Protein AF-A0AAV4PZ42-F1 (afdb_monomer_lite)

Structure (mmCIF, N/CA/C/O backbone):
data_AF-A0AAV4PZ42-F1
#
_entry.id   AF-A0AAV4PZ42-F1
#
loop_
_atom_site.group_PDB
_atom_site.id
_atom_site.type_symbol
_atom_site.label_atom_id
_atom_site.label_alt_id
_atom_site.label_comp_id
_atom_site.label_asym_id
_atom_site.label_entity_id
_atom_site.label_seq_id
_atom_site.pdbx_PDB_ins_code
_atom_site.Cartn_x
_atom_site.Cartn_y
_atom_site.Cartn_z
_atom_site.occupancy
_atom_site.B_iso_or_equiv
_atom_site.auth_seq_id
_atom_site.auth_comp_id
_atom_site.auth_asym_id
_atom_site.auth_atom_id
_atom_site.pdbx_PDB_model_num
ATOM 1 N N . MET A 1 1 ? 11.401 66.489 -0.954 1.00 40.94 1 MET A N 1
ATOM 2 C CA . MET A 1 1 ? 10.781 65.577 -1.939 1.00 40.94 1 MET A CA 1
ATOM 3 C C . MET A 1 1 ? 11.429 64.199 -1.803 1.00 40.94 1 MET A C 1
ATOM 5 O O . MET A 1 1 ? 12.297 63.867 -2.586 1.00 40.94 1 MET A O 1
ATOM 9 N N . PHE A 1 2 ? 11.090 63.455 -0.745 1.00 41.06 2 PHE A N 1
ATOM 10 C CA . PHE A 1 2 ? 11.597 62.102 -0.452 1.00 41.06 2 PHE A CA 1
ATOM 11 C C . PHE A 1 2 ? 10.696 61.501 0.638 1.00 41.06 2 PHE A C 1
ATOM 13 O O . PHE A 1 2 ? 11.038 61.597 1.802 1.00 41.06 2 PHE A O 1
ATOM 20 N N . PHE A 1 3 ? 9.494 61.021 0.294 1.00 43.22 3 PHE A N 1
ATOM 21 C CA . PHE A 1 3 ? 8.597 60.307 1.229 1.00 43.22 3 PHE A CA 1
ATOM 22 C C . PHE A 1 3 ? 7.416 59.647 0.485 1.00 43.22 3 PHE A C 1
ATOM 24 O O . PHE A 1 3 ? 6.267 59.936 0.777 1.00 43.22 3 PHE A O 1
ATOM 31 N N . ILE A 1 4 ? 7.663 58.791 -0.518 1.00 47.28 4 ILE A N 1
ATOM 32 C CA . ILE A 1 4 ? 6.616 57.925 -1.114 1.00 47.28 4 ILE A CA 1
ATOM 33 C C . ILE A 1 4 ? 7.261 56.619 -1.614 1.00 47.28 4 ILE A C 1
ATOM 35 O O . ILE A 1 4 ? 7.420 56.428 -2.808 1.00 47.28 4 ILE A O 1
ATOM 39 N N . PHE A 1 5 ? 7.706 55.742 -0.711 1.00 41.84 5 PHE A N 1
ATOM 40 C CA . PHE A 1 5 ? 8.040 54.335 -1.026 1.00 41.84 5 PHE A CA 1
ATOM 41 C C . PHE A 1 5 ? 7.819 53.429 0.205 1.00 41.84 5 PHE A C 1
ATOM 43 O O . PHE A 1 5 ? 8.539 52.466 0.447 1.00 41.84 5 PHE A O 1
ATOM 50 N N . LEU A 1 6 ? 6.794 53.750 1.000 1.00 48.66 6 LEU A N 1
ATOM 51 C CA . LEU A 1 6 ? 6.198 52.853 1.990 1.00 48.66 6 LEU A CA 1
ATOM 52 C C . LEU A 1 6 ? 4.821 52.416 1.459 1.00 48.66 6 LEU A C 1
ATOM 54 O O . LEU A 1 6 ? 4.077 53.265 0.976 1.00 48.66 6 LEU A O 1
ATOM 58 N N . CYS A 1 7 ? 4.511 51.120 1.598 1.00 39.59 7 CYS A N 1
ATOM 59 C CA . CYS A 1 7 ? 3.168 50.496 1.664 1.00 39.59 7 CYS A CA 1
ATOM 60 C C . CYS A 1 7 ? 2.740 49.458 0.606 1.00 39.59 7 CYS A C 1
ATOM 62 O O . CYS A 1 7 ? 1.668 48.893 0.790 1.00 39.59 7 CYS A O 1
ATOM 64 N N . ILE A 1 8 ? 3.523 49.093 -0.421 1.00 45.84 8 ILE A N 1
ATOM 65 C CA . ILE A 1 8 ? 3.044 48.082 -1.407 1.00 45.84 8 ILE A CA 1
ATOM 66 C C . ILE A 1 8 ? 3.542 46.641 -1.139 1.00 45.84 8 ILE A C 1
ATOM 68 O O . ILE A 1 8 ? 2.977 45.693 -1.668 1.00 45.84 8 ILE A O 1
ATOM 72 N N . PHE A 1 9 ? 4.516 46.418 -0.249 1.00 43.72 9 PHE A N 1
ATOM 73 C CA . PHE A 1 9 ? 5.123 45.081 -0.065 1.00 43.72 9 PHE A CA 1
ATOM 74 C C . PHE A 1 9 ? 4.715 44.291 1.193 1.00 43.72 9 PHE A C 1
ATOM 76 O O . PHE A 1 9 ? 5.288 43.236 1.445 1.00 43.72 9 PHE A O 1
ATOM 83 N N . VAL A 1 10 ? 3.723 44.733 1.976 1.00 47.56 10 VAL A N 1
ATOM 84 C CA . VAL A 1 10 ? 3.346 44.051 3.238 1.00 47.56 10 VAL A CA 1
ATOM 85 C C . VAL A 1 10 ? 1.879 43.625 3.248 1.00 47.56 10 VAL A C 1
ATOM 87 O O . VAL A 1 10 ? 1.142 43.941 4.168 1.00 47.56 10 VAL A O 1
ATOM 90 N N . LEU A 1 11 ? 1.432 42.910 2.218 1.00 45.94 11 LEU A N 1
ATOM 91 C CA . LEU A 1 11 ? 0.193 42.122 2.260 1.00 45.94 11 LEU A CA 1
ATOM 92 C C . LEU A 1 11 ? 0.372 40.859 1.403 1.00 45.94 11 LEU A C 1
ATOM 94 O O . LEU A 1 11 ? -0.381 40.605 0.470 1.00 45.94 11 LEU A O 1
ATOM 98 N N . ALA A 1 12 ? 1.401 40.062 1.702 1.00 48.47 12 ALA A N 1
ATOM 99 C CA . ALA A 1 12 ? 1.373 38.656 1.315 1.00 48.47 12 ALA A CA 1
ATOM 100 C C . ALA A 1 12 ? 0.408 37.948 2.287 1.00 48.47 12 ALA A C 1
ATOM 102 O O . ALA A 1 12 ? 0.641 37.996 3.499 1.00 48.47 12 ALA A O 1
ATOM 103 N N . PRO A 1 13 ? -0.703 37.360 1.814 1.00 47.25 13 PRO A N 1
ATOM 104 C CA . PRO A 1 13 ? -1.678 36.735 2.692 1.00 47.25 13 PRO A CA 1
ATOM 105 C C . PRO A 1 13 ? -1.043 35.532 3.395 1.00 47.25 13 PRO A C 1
ATOM 107 O O . PRO A 1 13 ? -0.652 34.556 2.758 1.00 47.25 13 PRO A O 1
ATOM 110 N N . ALA A 1 14 ? -0.987 35.586 4.726 1.00 47.84 14 ALA A N 1
ATOM 111 C CA . ALA A 1 14 ? -0.682 34.463 5.610 1.00 47.84 14 ALA A CA 1
ATOM 112 C C . ALA A 1 14 ? -1.843 33.441 5.636 1.00 47.84 14 ALA A C 1
ATOM 114 O O . ALA A 1 14 ? -2.346 33.073 6.692 1.00 47.84 14 ALA A O 1
ATOM 115 N N . VAL A 1 15 ? -2.304 33.007 4.459 1.00 47.94 15 VAL A N 1
ATOM 116 C CA . VAL A 1 15 ? -3.424 32.070 4.262 1.00 47.94 15 VAL A CA 1
ATOM 117 C C . VAL A 1 15 ? -2.881 30.793 3.620 1.00 47.94 15 VAL A C 1
ATOM 119 O O . VAL A 1 15 ? -3.244 30.430 2.508 1.00 47.94 15 VAL A O 1
ATOM 122 N N . LEU A 1 16 ? -1.925 30.141 4.289 1.00 49.94 16 LEU A N 1
ATOM 123 C CA . LEU A 1 16 ? -1.304 28.910 3.779 1.00 49.94 16 LEU A CA 1
ATOM 124 C C . LEU A 1 16 ? -0.888 27.900 4.863 1.00 49.94 16 LEU A C 1
ATOM 126 O O . LEU A 1 16 ? -0.237 26.915 4.531 1.00 49.94 16 LEU A O 1
ATOM 130 N N . SER A 1 17 ? -1.248 28.081 6.142 1.00 48.62 17 SER A N 1
ATOM 131 C CA . SER A 1 17 ? -0.705 27.209 7.201 1.00 48.62 17 SER A CA 1
ATOM 132 C C . SER A 1 17 ? -1.523 25.954 7.524 1.00 48.62 17 SER A C 1
ATOM 134 O O . SER A 1 17 ? -0.961 25.028 8.094 1.00 48.62 17 SER A O 1
ATOM 136 N N . GLU A 1 18 ? -2.803 25.848 7.148 1.00 51.44 18 GLU A N 1
ATOM 137 C CA . GLU A 1 18 ? -3.607 24.653 7.491 1.00 51.44 18 GLU A CA 1
ATOM 138 C C . GLU A 1 18 ? -3.518 23.514 6.458 1.00 51.44 18 GLU A C 1
ATOM 140 O O . GLU A 1 18 ? -3.824 22.362 6.770 1.00 51.44 18 GLU A O 1
ATOM 145 N N . GLY A 1 19 ? -3.072 23.802 5.230 1.00 52.22 19 GLY A N 1
ATOM 146 C CA . GLY A 1 19 ? -2.931 22.790 4.175 1.00 52.22 19 GLY A CA 1
ATOM 147 C C . GLY A 1 19 ? -1.658 21.944 4.288 1.00 52.22 19 GLY A C 1
ATOM 148 O O . GLY A 1 19 ? -1.656 20.781 3.896 1.00 52.22 19 GLY A O 1
ATOM 149 N N . ILE A 1 20 ? -0.583 22.503 4.852 1.00 56.25 20 ILE A N 1
ATOM 150 C CA . ILE A 1 20 ? 0.762 21.902 4.800 1.00 56.25 20 ILE A CA 1
ATOM 151 C C . ILE A 1 20 ? 0.897 20.709 5.760 1.00 56.25 20 ILE A C 1
ATOM 153 O O . ILE A 1 20 ? 1.582 19.740 5.443 1.00 56.25 20 ILE A O 1
ATOM 157 N N . GLN A 1 21 ? 0.200 20.726 6.899 1.00 61.62 21 GLN A N 1
ATOM 158 C CA . GLN A 1 21 ? 0.356 19.692 7.929 1.00 61.62 21 GLN A CA 1
ATOM 159 C C . GLN A 1 21 ? -0.253 18.333 7.530 1.00 61.62 21 GLN A C 1
ATOM 161 O O . GLN A 1 21 ? 0.175 17.291 8.014 1.00 61.62 21 GLN A O 1
ATOM 166 N N . LYS A 1 22 ? -1.224 18.305 6.606 1.00 64.12 22 LYS A N 1
ATOM 167 C CA . LYS A 1 22 ? -1.960 17.074 6.253 1.00 64.12 22 LYS A CA 1
ATOM 168 C C . LYS A 1 22 ? -1.179 16.103 5.364 1.00 64.12 22 LYS A C 1
ATOM 170 O O . LYS A 1 22 ? -1.494 14.920 5.343 1.00 64.12 22 LYS A O 1
ATOM 175 N N . CYS A 1 23 ? -0.167 16.578 4.645 1.00 84.31 23 CYS A N 1
ATOM 176 C CA . CYS A 1 23 ? 0.637 15.738 3.754 1.00 84.31 23 CYS A CA 1
ATOM 177 C C . CYS A 1 23 ? 1.882 15.147 4.445 1.00 84.31 23 CYS A C 1
ATOM 179 O O . CYS A 1 23 ? 2.622 14.390 3.820 1.00 84.31 23 CYS A O 1
ATOM 181 N N . GLU A 1 24 ? 2.123 15.461 5.724 1.00 87.00 24 GLU A N 1
ATOM 182 C CA . GLU A 1 24 ? 3.327 15.031 6.446 1.00 87.00 24 GLU A CA 1
ATOM 183 C C . GLU A 1 24 ? 3.445 13.502 6.538 1.00 87.00 24 GLU A C 1
ATOM 185 O O . GLU A 1 24 ? 4.537 12.956 6.402 1.00 87.00 24 GLU A O 1
ATOM 190 N N . THR A 1 25 ? 2.330 12.777 6.655 1.00 84.44 25 THR A N 1
ATOM 191 C CA . THR A 1 25 ? 2.377 11.309 6.689 1.00 84.44 25 THR A CA 1
ATOM 192 C C . THR A 1 25 ? 2.841 10.698 5.365 1.00 84.44 25 THR A C 1
ATOM 194 O O . THR A 1 25 ? 3.609 9.738 5.373 1.00 84.44 25 THR A O 1
ATOM 197 N N . TRP A 1 26 ? 2.441 11.262 4.220 1.00 90.50 26 TRP A N 1
ATOM 198 C CA . TRP A 1 26 ? 2.908 10.786 2.913 1.00 90.50 26 TRP A CA 1
ATOM 199 C C . TRP A 1 26 ? 4.406 11.013 2.723 1.00 90.50 26 TRP A C 1
ATOM 201 O O . TRP A 1 26 ? 5.090 10.158 2.161 1.00 90.50 26 TRP A O 1
ATOM 211 N N . LYS A 1 27 ? 4.935 12.094 3.304 1.00 90.75 27 LYS A N 1
ATOM 212 C CA . LYS A 1 27 ? 6.375 12.355 3.340 1.00 90.75 27 LYS A CA 1
ATOM 213 C C . LYS A 1 27 ? 7.149 11.234 4.045 1.00 90.75 27 LYS A C 1
ATOM 215 O O . LYS A 1 27 ? 8.235 10.889 3.601 1.00 90.75 27 LYS A O 1
ATOM 220 N N . ASN A 1 28 ? 6.589 10.606 5.082 1.00 88.75 28 ASN A N 1
ATOM 221 C CA . ASN A 1 28 ? 7.237 9.460 5.736 1.00 88.75 28 ASN A CA 1
ATOM 222 C C . ASN A 1 28 ? 7.350 8.242 4.804 1.00 88.75 28 ASN A C 1
ATOM 224 O O . ASN A 1 28 ? 8.359 7.539 4.847 1.00 88.75 28 ASN A O 1
ATOM 228 N N . ILE A 1 29 ? 6.345 7.999 3.951 1.00 89.31 29 ILE A N 1
ATOM 229 C CA . ILE A 1 29 ? 6.435 6.962 2.909 1.00 89.31 29 ILE A CA 1
ATOM 230 C C . ILE A 1 29 ? 7.500 7.339 1.882 1.00 89.31 29 ILE A C 1
ATOM 232 O O . ILE A 1 29 ? 8.331 6.502 1.544 1.00 89.31 29 ILE A O 1
ATOM 236 N N . GLU A 1 30 ? 7.504 8.585 1.410 1.00 93.50 30 GLU A N 1
ATOM 237 C CA . GLU A 1 30 ? 8.501 9.073 0.453 1.00 93.50 30 GLU A CA 1
ATOM 238 C C . GLU A 1 30 ? 9.936 8.880 0.974 1.00 93.50 30 GLU A C 1
ATOM 240 O O . GLU A 1 30 ? 10.774 8.320 0.267 1.00 93.50 30 GLU A O 1
ATOM 245 N N . GLU A 1 31 ? 10.219 9.281 2.216 1.00 92.31 31 GLU A N 1
ATOM 246 C CA . GLU A 1 31 ? 11.543 9.109 2.828 1.00 92.31 31 GLU A CA 1
ATOM 247 C C . GLU A 1 31 ? 11.923 7.627 2.967 1.00 92.31 31 GLU A C 1
ATOM 249 O O . GLU A 1 31 ? 13.051 7.247 2.656 1.00 92.31 31 GLU A O 1
ATOM 254 N N . LYS A 1 32 ? 10.973 6.754 3.329 1.00 88.50 32 LYS A N 1
ATOM 255 C CA . LYS A 1 32 ? 11.212 5.302 3.372 1.00 88.50 32 LYS A CA 1
ATOM 256 C C . LYS A 1 32 ? 11.504 4.712 1.995 1.00 88.50 32 LYS A C 1
ATOM 258 O O . LYS A 1 32 ? 12.387 3.869 1.865 1.00 88.50 32 LYS A O 1
ATOM 263 N N . LEU A 1 33 ? 10.825 5.181 0.951 1.00 89.12 33 LEU A N 1
ATOM 264 C CA . LEU A 1 33 ? 11.112 4.759 -0.419 1.00 89.12 33 LEU A CA 1
ATOM 265 C C . LEU A 1 33 ? 12.507 5.218 -0.867 1.00 89.12 33 LEU A C 1
ATOM 267 O O . LEU A 1 33 ? 13.219 4.432 -1.496 1.00 89.12 33 LEU A O 1
ATOM 271 N N . LYS A 1 34 ? 12.940 6.431 -0.497 1.00 92.38 34 LYS A N 1
ATOM 272 C CA . LYS A 1 34 ? 14.294 6.944 -0.793 1.00 92.38 34 LYS A CA 1
ATOM 273 C C . LYS A 1 34 ? 15.411 6.110 -0.162 1.00 92.38 34 LYS A C 1
ATOM 275 O O . LYS A 1 34 ? 16.478 6.004 -0.753 1.00 92.38 34 LYS A O 1
ATOM 280 N N . GLU A 1 35 ? 15.174 5.469 0.985 1.00 89.56 35 GLU A N 1
ATOM 281 C CA . GLU A 1 35 ? 16.139 4.524 1.579 1.00 89.56 35 GLU A CA 1
ATOM 282 C C . GLU A 1 35 ? 16.353 3.280 0.693 1.00 89.56 35 GLU A C 1
ATOM 284 O O . GLU A 1 35 ? 17.384 2.613 0.784 1.00 89.56 35 GLU A O 1
ATOM 289 N N . THR A 1 36 ? 15.386 2.955 -0.170 1.00 79.31 36 THR A N 1
ATOM 290 C CA . THR A 1 36 ? 15.372 1.703 -0.935 1.00 79.31 36 THR A CA 1
ATOM 291 C C . THR A 1 36 ? 15.730 1.844 -2.410 1.00 79.31 36 THR A C 1
ATOM 293 O O . THR A 1 36 ? 16.121 0.842 -3.012 1.00 79.31 36 THR A O 1
ATOM 296 N N . ALA A 1 37 ? 15.599 3.024 -3.014 1.00 85.62 37 ALA A N 1
ATOM 297 C CA . ALA A 1 37 ? 15.758 3.226 -4.454 1.00 85.62 37 ALA A CA 1
ATOM 298 C C . ALA A 1 37 ? 16.687 4.405 -4.774 1.00 85.62 37 ALA A C 1
ATOM 300 O O . ALA A 1 37 ? 16.811 5.347 -3.999 1.00 85.62 37 ALA A O 1
ATOM 301 N N . LEU A 1 38 ? 17.346 4.339 -5.936 1.00 82.44 38 LEU A N 1
ATOM 302 C CA . LEU A 1 38 ? 18.341 5.334 -6.359 1.00 82.44 38 LEU A CA 1
ATOM 303 C C . LEU A 1 38 ? 17.699 6.676 -6.715 1.00 82.44 38 LEU A C 1
ATOM 305 O O . LEU A 1 38 ? 18.264 7.729 -6.433 1.00 82.44 38 LEU A O 1
ATOM 309 N N . GLN A 1 39 ? 16.531 6.629 -7.352 1.00 91.19 39 GLN A N 1
ATOM 310 C CA . GLN A 1 39 ? 15.768 7.804 -7.753 1.00 91.19 39 GLN A CA 1
ATOM 311 C C . GLN A 1 39 ? 14.319 7.595 -7.341 1.00 91.19 39 GLN A C 1
ATOM 313 O O . GLN A 1 39 ? 13.702 6.612 -7.748 1.00 91.19 39 GLN A O 1
ATOM 318 N N . VAL A 1 40 ? 13.794 8.509 -6.525 1.00 94.06 40 VAL A N 1
ATOM 319 C CA . VAL A 1 40 ? 12.404 8.502 -6.061 1.00 94.06 40 VAL A CA 1
ATOM 320 C C . VAL A 1 40 ? 11.847 9.905 -6.225 1.00 94.06 40 VAL A C 1
ATOM 322 O O . VAL A 1 40 ? 12.312 10.839 -5.575 1.00 94.06 40 VAL A O 1
ATOM 325 N N . ASN A 1 41 ? 10.838 10.035 -7.080 1.00 96.50 41 ASN A N 1
ATOM 326 C CA . ASN A 1 41 ? 10.104 11.274 -7.300 1.00 96.50 41 ASN A CA 1
ATOM 327 C C . ASN A 1 41 ? 8.644 11.039 -6.936 1.00 96.50 41 ASN A C 1
ATOM 329 O O . ASN A 1 41 ? 7.931 10.351 -7.666 1.00 96.50 41 ASN A O 1
ATOM 333 N N . CYS A 1 42 ? 8.203 11.605 -5.817 1.00 96.44 42 CYS A N 1
ATOM 334 C CA . CYS A 1 42 ? 6.825 11.486 -5.362 1.00 96.44 42 CYS A CA 1
ATOM 335 C C . CYS A 1 42 ? 6.068 12.805 -5.524 1.00 96.44 42 CYS A C 1
ATOM 337 O O . CYS A 1 42 ? 6.608 13.900 -5.374 1.00 96.44 42 CYS A O 1
ATOM 339 N N . THR A 1 43 ? 4.785 12.684 -5.837 1.00 96.00 43 THR A N 1
ATOM 340 C CA . THR A 1 43 ? 3.822 13.779 -5.908 1.00 96.00 43 THR A CA 1
ATOM 341 C C . THR A 1 43 ? 2.634 13.434 -5.027 1.00 96.00 43 THR A C 1
ATOM 343 O O . THR A 1 43 ? 2.229 12.276 -4.933 1.00 96.00 43 THR A O 1
ATOM 346 N N . HIS A 1 44 ? 2.074 14.439 -4.363 1.00 94.19 44 HIS A N 1
ATOM 347 C CA . HIS A 1 44 ? 0.914 14.273 -3.496 1.00 94.19 44 HIS A CA 1
ATOM 348 C C . HIS A 1 44 ? -0.323 14.855 -4.168 1.00 94.19 44 HIS A C 1
ATOM 350 O O . HIS A 1 44 ? -0.258 15.880 -4.849 1.00 94.19 44 HIS A O 1
ATOM 356 N N . THR A 1 45 ? -1.472 14.227 -3.935 1.00 90.62 45 THR A N 1
ATOM 357 C CA . THR A 1 45 ? -2.767 14.846 -4.254 1.00 90.62 45 THR A CA 1
ATOM 358 C C . THR A 1 45 ? -2.932 16.161 -3.487 1.00 90.62 45 THR A C 1
ATOM 360 O O . THR A 1 45 ? -2.475 16.287 -2.350 1.00 90.62 45 THR A O 1
ATOM 363 N N . THR A 1 46 ? -3.643 17.130 -4.064 1.00 86.19 46 THR A N 1
ATOM 364 C CA . THR A 1 46 ? -3.922 18.424 -3.411 1.00 86.19 46 THR A CA 1
ATOM 365 C C . THR A 1 46 ? -4.734 18.284 -2.119 1.00 86.19 46 THR A C 1
ATOM 367 O O . THR A 1 46 ? -4.677 19.153 -1.254 1.00 86.19 46 THR A O 1
ATOM 370 N N . THR A 1 47 ? -5.466 17.178 -1.968 1.00 86.38 47 THR A N 1
ATOM 371 C CA . THR A 1 47 ? -6.243 16.815 -0.776 1.00 86.38 47 THR A CA 1
ATOM 372 C C . THR A 1 47 ? -5.448 16.016 0.258 1.00 86.38 47 THR A C 1
ATOM 374 O O . THR A 1 47 ? -6.008 15.668 1.295 1.00 86.38 47 THR A O 1
ATOM 377 N N . CYS A 1 48 ? -4.172 15.702 -0.001 1.00 89.56 48 CYS A N 1
ATOM 378 C CA . CYS A 1 48 ? -3.347 14.814 0.827 1.00 89.56 48 CYS A CA 1
ATOM 379 C C . CYS A 1 48 ? -3.998 13.438 1.084 1.00 89.56 48 CYS A C 1
ATOM 381 O O . CYS A 1 48 ? -3.752 12.815 2.114 1.00 89.56 48 CYS A O 1
ATOM 383 N N . THR A 1 49 ? -4.832 12.945 0.166 1.00 91.88 49 THR A N 1
ATOM 384 C CA . THR A 1 49 ? -5.465 11.618 0.270 1.00 91.88 49 THR A CA 1
ATOM 385 C C . THR A 1 49 ? -4.711 10.544 -0.502 1.00 91.88 49 THR A C 1
ATOM 387 O O . THR A 1 49 ? -5.010 9.369 -0.344 1.00 91.88 49 THR A O 1
ATOM 390 N N . GLY A 1 50 ? -3.711 10.912 -1.297 1.00 94.25 50 GLY A N 1
ATOM 391 C CA . GLY A 1 50 ? -2.853 9.959 -1.981 1.00 94.25 50 GLY A CA 1
ATOM 392 C C . GLY A 1 50 ? -1.484 10.508 -2.357 1.00 94.25 50 GLY A C 1
ATOM 393 O O . GLY A 1 50 ? -1.260 11.727 -2.365 1.00 94.25 50 GLY A O 1
ATOM 394 N N . ILE A 1 51 ? -0.605 9.574 -2.701 1.00 96.06 51 ILE A N 1
ATOM 395 C CA . ILE A 1 51 ? 0.760 9.769 -3.186 1.00 96.06 51 ILE A CA 1
ATOM 396 C C . ILE A 1 51 ? 0.937 8.986 -4.489 1.00 96.06 51 ILE A C 1
ATOM 398 O O . ILE A 1 51 ? 0.445 7.867 -4.611 1.00 96.06 51 ILE A O 1
ATOM 402 N N . SER A 1 52 ? 1.647 9.562 -5.451 1.00 97.00 52 SER A N 1
ATOM 403 C CA . SER A 1 52 ? 2.092 8.894 -6.673 1.00 97.00 52 SER A CA 1
ATOM 404 C C . SER A 1 52 ? 3.596 9.063 -6.790 1.00 97.00 52 SER A C 1
ATOM 406 O O . SER A 1 52 ? 4.092 10.190 -6.823 1.00 97.00 52 SER A O 1
ATOM 408 N N . CYS A 1 53 ? 4.314 7.951 -6.844 1.00 96.88 53 CYS A N 1
ATOM 409 C CA . CYS A 1 53 ? 5.763 7.895 -6.899 1.00 96.88 53 CYS A CA 1
ATOM 410 C C . CYS A 1 53 ? 6.233 7.239 -8.195 1.00 96.88 53 CYS A C 1
ATOM 412 O O . CYS A 1 53 ? 5.722 6.203 -8.619 1.00 96.88 53 CYS A O 1
ATOM 414 N N . PHE A 1 54 ? 7.261 7.832 -8.784 1.00 96.44 54 PHE A N 1
ATOM 415 C CA . PHE A 1 54 ? 8.106 7.208 -9.786 1.00 96.44 54 PHE A CA 1
ATOM 416 C C . PHE A 1 54 ? 9.412 6.796 -9.114 1.00 96.44 54 PHE A C 1
ATOM 418 O O . PHE A 1 54 ? 10.062 7.629 -8.475 1.00 96.44 54 PHE A O 1
ATOM 425 N N . LEU A 1 55 ? 9.786 5.527 -9.251 1.00 94.38 55 LEU A N 1
ATOM 426 C CA . LEU A 1 55 ? 11.029 4.999 -8.710 1.00 94.38 55 LEU A CA 1
ATOM 427 C C . LEU A 1 55 ? 11.793 4.176 -9.745 1.00 94.38 55 LEU A C 1
ATOM 429 O O . LEU A 1 55 ? 11.207 3.418 -10.520 1.00 94.38 55 LEU A O 1
ATOM 433 N N . GLU A 1 56 ? 13.114 4.332 -9.739 1.00 88.56 56 GLU A N 1
ATOM 434 C CA . GLU A 1 56 ? 14.031 3.567 -10.583 1.00 88.56 56 GLU A CA 1
ATOM 435 C C . GLU A 1 56 ? 14.954 2.717 -9.704 1.00 88.56 56 GLU A C 1
ATOM 437 O O . GLU A 1 56 ? 15.696 3.233 -8.856 1.00 88.56 56 GLU A O 1
ATOM 442 N N . LYS A 1 57 ? 14.905 1.393 -9.885 1.00 83.25 57 LYS A N 1
ATOM 443 C CA . LYS A 1 57 ? 15.727 0.449 -9.116 1.00 83.25 57 LYS A CA 1
ATOM 444 C C . LYS A 1 57 ? 16.104 -0.768 -9.954 1.00 83.25 57 LYS A C 1
ATOM 446 O O . LYS A 1 57 ? 15.245 -1.385 -10.571 1.00 83.25 57 LYS A O 1
ATOM 451 N N . TYR A 1 58 ? 17.393 -1.118 -9.980 1.00 84.12 58 TYR A N 1
ATOM 452 C CA . TYR A 1 58 ? 17.939 -2.227 -10.786 1.00 84.12 58 TYR A CA 1
ATOM 453 C C . TYR A 1 58 ? 17.527 -2.173 -12.271 1.00 84.12 58 TYR A C 1
ATOM 455 O O . TYR A 1 58 ? 17.263 -3.196 -12.898 1.00 84.12 58 TYR A O 1
ATOM 463 N N . GLY A 1 59 ? 17.414 -0.961 -12.826 1.00 85.88 59 GLY A N 1
ATOM 464 C CA . GLY A 1 59 ? 16.956 -0.736 -14.196 1.00 85.88 59 GLY A CA 1
ATOM 465 C C . GLY A 1 59 ? 15.459 -0.973 -14.420 1.00 85.88 59 GLY A C 1
ATOM 466 O O . GLY A 1 59 ? 15.022 -0.930 -15.568 1.00 85.88 59 GLY A O 1
ATOM 467 N N . TYR A 1 60 ? 14.662 -1.231 -13.383 1.00 86.25 60 TYR A N 1
ATOM 468 C CA . TYR A 1 60 ? 13.205 -1.230 -13.471 1.00 86.25 60 TYR A CA 1
ATOM 469 C C . TYR A 1 60 ? 12.670 0.166 -13.179 1.00 86.25 60 TYR A C 1
ATOM 471 O O . TYR A 1 60 ? 12.979 0.751 -12.143 1.00 86.25 60 TYR A O 1
ATOM 479 N N . GLU A 1 61 ? 11.836 0.657 -14.091 1.00 92.50 61 GLU A N 1
ATOM 480 C CA . GLU A 1 61 ? 10.989 1.822 -13.872 1.00 92.50 61 GLU A CA 1
ATOM 481 C C . GLU A 1 61 ? 9.677 1.345 -13.255 1.00 92.50 61 GLU A C 1
ATOM 483 O O . GLU A 1 61 ? 8.974 0.507 -13.834 1.00 92.50 61 GLU A O 1
ATOM 488 N N . VAL A 1 62 ? 9.360 1.863 -12.076 1.00 93.62 62 VAL A N 1
ATOM 489 C CA . VAL A 1 62 ? 8.140 1.534 -11.348 1.00 93.62 62 VAL A CA 1
ATOM 490 C C . VAL A 1 62 ? 7.385 2.829 -11.099 1.00 93.62 62 VAL A C 1
ATOM 492 O O . VAL A 1 62 ? 7.880 3.753 -10.456 1.00 93.62 62 VAL A O 1
ATOM 495 N N . GLN A 1 63 ? 6.167 2.891 -11.615 1.00 96.81 63 GLN A N 1
ATOM 496 C CA . GLN A 1 63 ? 5.200 3.922 -11.259 1.00 96.81 63 GLN A CA 1
ATOM 497 C C . GLN A 1 63 ? 4.225 3.296 -10.276 1.00 96.81 63 GLN A C 1
ATOM 499 O O . GLN A 1 63 ? 3.625 2.266 -10.582 1.00 96.81 63 GLN A O 1
ATOM 504 N N . SER A 1 64 ? 4.082 3.887 -9.099 1.00 96.12 64 SER A N 1
ATOM 505 C CA . SER A 1 64 ? 3.207 3.370 -8.053 1.00 96.12 64 SER A CA 1
ATOM 506 C C . SER A 1 64 ? 2.414 4.490 -7.409 1.00 96.12 64 SER A C 1
ATOM 508 O O . SER A 1 64 ? 2.981 5.545 -7.132 1.00 96.12 64 SER A O 1
ATOM 510 N N . GLY A 1 65 ? 1.150 4.246 -7.095 1.00 96.69 65 GLY A N 1
ATOM 511 C CA . GLY A 1 65 ? 0.295 5.199 -6.402 1.00 96.69 65 GLY A CA 1
ATOM 512 C C . GLY A 1 65 ? -0.468 4.542 -5.262 1.00 96.69 65 GLY A C 1
ATOM 513 O O . GLY A 1 65 ? -0.890 3.394 -5.367 1.00 96.69 65 GLY A O 1
ATOM 514 N N . LEU A 1 66 ? -0.637 5.267 -4.161 1.00 96.19 66 LEU A N 1
ATOM 515 C CA . LEU A 1 66 ? -1.504 4.890 -3.048 1.00 96.19 66 LEU A CA 1
ATOM 516 C C . LEU A 1 66 ? -2.544 5.987 -2.859 1.00 96.19 66 LEU A C 1
ATOM 518 O O . LEU A 1 66 ? -2.193 7.160 -2.739 1.00 96.19 66 LEU A O 1
ATOM 522 N N . HIS A 1 67 ? -3.816 5.608 -2.799 1.00 95.88 67 HIS A N 1
ATOM 523 C CA . HIS A 1 67 ? -4.928 6.527 -2.592 1.00 95.88 67 HIS A CA 1
ATOM 524 C C . HIS A 1 67 ? -5.854 6.018 -1.489 1.00 95.88 67 HIS A C 1
ATOM 526 O O . HIS A 1 67 ? -6.389 4.918 -1.563 1.00 95.88 67 HIS A O 1
ATOM 532 N N . MET A 1 68 ? -6.052 6.817 -0.448 1.00 94.06 68 MET A N 1
ATOM 533 C CA . MET A 1 68 ? -6.859 6.471 0.714 1.00 94.06 68 MET A CA 1
ATOM 534 C C . MET A 1 68 ? -8.291 6.991 0.557 1.00 94.06 68 MET A C 1
ATOM 536 O O . MET A 1 68 ? -8.539 8.197 0.563 1.00 94.06 68 MET A O 1
ATOM 540 N N . ASN A 1 69 ? -9.251 6.070 0.510 1.00 93.94 69 ASN A N 1
ATOM 541 C CA . ASN A 1 69 ? -10.683 6.348 0.472 1.00 93.94 69 ASN A CA 1
ATOM 542 C C . ASN A 1 69 ? -11.279 6.223 1.882 1.00 93.94 69 ASN A C 1
ATOM 544 O O . ASN A 1 69 ? -12.042 5.306 2.191 1.00 93.94 69 ASN A O 1
ATOM 548 N N . ALA A 1 70 ? -10.917 7.146 2.773 1.00 89.56 70 ALA A N 1
ATOM 549 C CA . ALA A 1 70 ? -11.320 7.081 4.182 1.00 89.56 70 ALA A CA 1
ATOM 550 C C . ALA A 1 70 ? -12.845 7.120 4.401 1.00 89.56 70 ALA A C 1
ATOM 552 O O . ALA A 1 70 ? -13.336 6.579 5.392 1.00 89.56 70 ALA A O 1
ATOM 553 N N . CYS A 1 71 ? -13.581 7.741 3.475 1.00 89.50 71 CYS A N 1
ATOM 554 C CA . CYS A 1 71 ? -15.028 7.947 3.578 1.00 89.50 71 CYS A CA 1
ATOM 555 C C . CYS A 1 71 ? -15.877 6.853 2.938 1.00 89.50 71 CYS A C 1
ATOM 557 O O . CYS A 1 71 ? -17.100 6.872 3.091 1.00 89.50 71 CYS A O 1
ATOM 559 N N . GLU A 1 72 ? -15.247 5.884 2.275 1.00 91.12 72 GLU A N 1
ATOM 560 C CA . GLU A 1 72 ? -15.919 4.638 1.920 1.00 91.12 72 GLU A CA 1
ATOM 561 C C . GLU A 1 72 ? -16.263 3.839 3.193 1.00 91.12 72 GLU A C 1
ATOM 563 O O . GLU A 1 72 ? -15.658 4.013 4.257 1.00 91.12 72 GLU A O 1
ATOM 568 N N . LYS A 1 73 ? -17.280 2.976 3.097 1.00 88.81 73 LYS A N 1
ATOM 569 C CA . LYS A 1 73 ? -17.711 2.075 4.172 1.00 88.81 73 LYS A CA 1
ATOM 570 C C . LYS A 1 73 ? -17.721 0.632 3.634 1.00 88.81 73 LYS A C 1
ATOM 572 O O . LYS A 1 73 ? -18.677 0.303 2.935 1.00 88.81 73 LYS A O 1
ATOM 577 N N . PRO A 1 74 ? -16.711 -0.205 3.953 1.00 89.12 74 PRO A N 1
ATOM 578 C CA . PRO A 1 74 ? -15.544 0.108 4.785 1.00 89.12 74 PRO A CA 1
ATOM 579 C C . PRO A 1 74 ? -14.534 1.035 4.089 1.00 89.12 74 PRO A C 1
ATOM 581 O O . PRO A 1 74 ? -14.509 1.143 2.866 1.00 89.12 74 PRO A O 1
ATOM 584 N N . SER A 1 75 ? -13.706 1.719 4.886 1.00 90.25 75 SER A N 1
ATOM 585 C CA . SER A 1 75 ? -12.617 2.555 4.369 1.00 90.25 75 SER A CA 1
ATOM 586 C C . SER A 1 75 ? -11.634 1.692 3.583 1.00 90.25 75 SER A C 1
ATOM 588 O O . SER A 1 75 ? -11.344 0.571 4.000 1.00 90.25 75 SER A O 1
ATOM 590 N N . SER A 1 76 ? -11.101 2.219 2.482 1.00 93.75 76 SER A N 1
ATOM 591 C CA . SER A 1 76 ? -10.201 1.462 1.611 1.00 93.75 76 SER A CA 1
ATOM 592 C C . SER A 1 76 ? -8.923 2.222 1.278 1.00 93.75 76 SER A C 1
ATOM 594 O O . SER A 1 76 ? -8.869 3.451 1.369 1.00 93.75 76 SER A O 1
ATOM 596 N N . VAL A 1 77 ? -7.890 1.488 0.875 1.00 95.00 77 VAL A N 1
ATOM 597 C CA . VAL A 1 77 ? -6.709 2.030 0.203 1.00 95.00 77 VAL A CA 1
ATOM 598 C C . VAL A 1 77 ? -6.600 1.395 -1.170 1.00 95.00 77 VAL A C 1
ATOM 600 O O . VAL A 1 77 ? -6.589 0.177 -1.319 1.00 95.00 77 VAL A O 1
ATOM 603 N N . GLU A 1 78 ? -6.536 2.230 -2.188 1.00 96.88 78 GLU A N 1
ATOM 604 C CA . GLU A 1 78 ? -6.309 1.836 -3.562 1.00 96.88 78 GLU A CA 1
ATOM 605 C C . GLU A 1 78 ? -4.816 1.908 -3.865 1.00 96.88 78 GLU A C 1
ATOM 607 O O . GLU A 1 78 ? -4.187 2.946 -3.670 1.00 96.88 78 GLU A O 1
ATOM 612 N N . PHE A 1 79 ? -4.249 0.795 -4.314 1.00 96.62 79 PHE A N 1
ATOM 613 C CA . PHE A 1 79 ? -2.866 0.705 -4.755 1.00 96.62 79 PHE A CA 1
ATOM 614 C C . PHE A 1 79 ? -2.849 0.511 -6.266 1.00 96.62 79 PHE A C 1
ATOM 616 O O . PHE A 1 79 ? -3.514 -0.387 -6.791 1.00 96.62 79 PHE A O 1
ATOM 623 N N . GLU A 1 80 ? -2.086 1.341 -6.958 1.00 96.88 80 GLU A N 1
ATOM 624 C CA . GLU A 1 80 ? -1.824 1.228 -8.385 1.00 96.88 80 GLU A CA 1
ATOM 625 C C . GLU A 1 80 ? -0.332 1.018 -8.625 1.00 96.88 80 GLU A C 1
ATOM 627 O O . GLU A 1 80 ? 0.508 1.602 -7.939 1.00 96.88 80 GLU A O 1
ATOM 632 N N . ILE A 1 81 ? 0.004 0.160 -9.586 1.00 95.88 81 ILE A N 1
ATOM 633 C CA . ILE A 1 81 ? 1.384 -0.106 -9.971 1.00 95.88 81 ILE A CA 1
ATOM 634 C C . ILE A 1 81 ? 1.498 -0.363 -11.474 1.00 95.88 81 ILE A C 1
ATOM 636 O O . ILE A 1 81 ? 0.659 -1.009 -12.108 1.00 95.88 81 ILE A O 1
ATOM 640 N N . ASN A 1 82 ? 2.573 0.145 -12.056 1.00 95.19 82 ASN A N 1
ATOM 641 C CA . ASN A 1 82 ? 2.936 -0.046 -13.447 1.00 95.19 82 ASN A CA 1
ATOM 642 C C . ASN A 1 82 ? 4.446 -0.305 -13.520 1.00 95.19 82 ASN A C 1
ATOM 644 O O . ASN A 1 82 ? 5.252 0.534 -13.116 1.00 95.19 82 ASN A O 1
ATOM 648 N N . ILE A 1 83 ? 4.807 -1.490 -14.015 1.00 94.00 83 ILE A N 1
ATOM 649 C CA . ILE A 1 83 ? 6.180 -1.962 -14.220 1.00 94.00 83 ILE A CA 1
ATOM 650 C C . ILE A 1 83 ? 6.263 -2.525 -15.647 1.00 94.00 83 ILE A C 1
ATOM 652 O O . ILE A 1 83 ? 6.103 -3.735 -15.857 1.00 94.00 83 ILE A O 1
ATOM 656 N N . PRO A 1 84 ? 6.516 -1.673 -16.657 1.00 92.56 84 PRO A N 1
ATOM 657 C CA . PRO A 1 84 ? 6.462 -2.080 -18.060 1.00 92.56 84 PRO A CA 1
ATOM 658 C C . PRO A 1 84 ? 7.382 -3.258 -18.402 1.00 92.56 84 PRO A C 1
ATOM 660 O O . PRO A 1 84 ? 6.981 -4.146 -19.153 1.00 92.56 84 PRO A O 1
ATOM 663 N N . LYS A 1 85 ? 8.585 -3.314 -17.808 1.00 87.44 85 LYS A N 1
ATOM 664 C CA . LYS A 1 85 ? 9.565 -4.395 -18.035 1.00 87.44 85 LYS A CA 1
ATOM 665 C C . LYS A 1 85 ? 9.099 -5.773 -17.556 1.00 87.44 85 LYS A C 1
ATOM 667 O O . LYS A 1 85 ? 9.590 -6.775 -18.059 1.00 87.44 85 LYS A O 1
ATOM 672 N N . LEU A 1 86 ? 8.152 -5.825 -16.619 1.00 85.94 86 LEU A N 1
ATOM 673 C CA . LEU A 1 86 ? 7.542 -7.065 -16.129 1.00 85.94 86 LEU A CA 1
ATOM 674 C C . LEU A 1 86 ? 6.168 -7.333 -16.761 1.00 85.94 86 LEU A C 1
ATOM 676 O O . LEU A 1 86 ? 5.441 -8.207 -16.296 1.00 85.94 86 LEU A O 1
ATOM 680 N N . ASN A 1 87 ? 5.796 -6.569 -17.796 1.00 90.94 87 ASN A N 1
ATOM 681 C CA . ASN A 1 87 ? 4.473 -6.592 -18.422 1.00 90.94 87 ASN A CA 1
ATOM 682 C C . ASN A 1 87 ? 3.311 -6.331 -17.438 1.00 90.94 87 ASN A C 1
ATOM 684 O O . ASN A 1 87 ? 2.183 -6.763 -17.664 1.00 90.94 87 ASN A O 1
ATOM 688 N N . ILE A 1 88 ? 3.571 -5.599 -16.352 1.00 92.38 88 ILE A N 1
ATOM 689 C CA . ILE A 1 88 ? 2.547 -5.173 -15.394 1.00 92.38 88 ILE A CA 1
ATOM 690 C C . ILE A 1 88 ? 2.143 -3.757 -15.785 1.00 92.38 88 ILE A C 1
ATOM 692 O O . ILE A 1 88 ? 2.904 -2.820 -15.557 1.00 92.38 88 ILE A O 1
ATOM 696 N N . LYS A 1 89 ? 0.971 -3.588 -16.398 1.00 94.88 89 LYS A N 1
ATOM 697 C CA . LYS A 1 89 ? 0.477 -2.283 -16.859 1.00 94.88 89 LYS A CA 1
ATOM 698 C C . LYS A 1 89 ? -0.846 -1.962 -16.187 1.00 94.88 89 LYS A C 1
ATOM 700 O O . LYS A 1 89 ? -1.754 -2.784 -16.235 1.00 94.88 89 LYS A O 1
ATOM 705 N N . GLN A 1 90 ? -0.947 -0.762 -15.610 1.00 93.31 90 GLN A N 1
ATOM 706 C CA . GLN A 1 90 ? -2.179 -0.250 -14.989 1.00 93.31 90 GLN A CA 1
ATOM 707 C C . GLN A 1 90 ? -2.794 -1.223 -13.970 1.00 93.31 90 GLN A C 1
ATOM 709 O O . GLN A 1 90 ? -4.015 -1.291 -13.824 1.00 93.31 90 GLN A O 1
ATOM 714 N N . TRP A 1 91 ? -1.959 -2.004 -13.277 1.00 96.56 91 TRP A N 1
ATOM 715 C CA . TRP A 1 91 ? -2.462 -2.879 -12.231 1.00 96.56 91 TRP A CA 1
ATOM 716 C C . TRP A 1 91 ? -2.976 -2.001 -11.100 1.00 96.56 91 TRP A C 1
ATOM 718 O O . TRP A 1 91 ? -2.310 -1.049 -10.692 1.00 96.56 91 TRP A O 1
ATOM 728 N N . LYS A 1 92 ? -4.181 -2.293 -10.625 1.00 96.81 92 LYS A N 1
ATOM 729 C CA . LYS A 1 92 ? -4.872 -1.451 -9.662 1.00 96.81 92 LYS A CA 1
ATOM 730 C C . LYS A 1 92 ? -5.801 -2.293 -8.810 1.00 96.81 92 LYS A C 1
ATOM 732 O O . LYS A 1 92 ? -6.572 -3.093 -9.340 1.00 96.81 92 LYS A O 1
ATOM 737 N N . ARG A 1 93 ? -5.738 -2.120 -7.491 1.00 96.38 93 ARG A N 1
ATOM 738 C CA . ARG A 1 93 ? -6.572 -2.873 -6.550 1.00 96.38 93 ARG A CA 1
ATOM 739 C C . ARG A 1 93 ? -6.909 -2.050 -5.315 1.00 96.38 93 ARG A C 1
ATOM 741 O O . ARG A 1 93 ? -6.054 -1.356 -4.777 1.00 96.38 93 ARG A O 1
ATOM 748 N N . LYS A 1 94 ? -8.151 -2.178 -4.845 1.00 95.94 94 LYS A N 1
ATOM 749 C CA . LYS A 1 94 ? -8.593 -1.656 -3.547 1.00 95.94 94 LYS A CA 1
ATOM 750 C C . LYS A 1 94 ? -8.413 -2.698 -2.446 1.00 95.94 94 LYS A C 1
ATOM 752 O O . LYS A 1 94 ? -8.711 -3.877 -2.642 1.00 95.94 94 LYS A O 1
ATOM 757 N N . PHE A 1 95 ? -7.963 -2.235 -1.290 1.00 94.50 95 PHE A N 1
ATOM 758 C CA . PHE A 1 95 ? -7.727 -3.008 -0.080 1.00 94.50 95 PHE A CA 1
ATOM 759 C C . PHE A 1 95 ? -8.562 -2.440 1.066 1.00 94.50 95 PHE A C 1
ATOM 761 O O . PHE A 1 95 ? -8.558 -1.234 1.286 1.00 94.50 95 PHE A O 1
ATOM 768 N N . TYR A 1 96 ? -9.263 -3.309 1.793 1.00 89.81 96 TYR A N 1
ATOM 769 C CA . TYR A 1 96 ? -10.104 -2.939 2.944 1.00 89.81 96 TYR A CA 1
ATOM 770 C C . TYR A 1 96 ? -9.538 -3.465 4.270 1.00 89.81 96 TYR A C 1
ATOM 772 O O . TYR A 1 96 ? -9.768 -2.901 5.337 1.00 89.81 96 TYR A O 1
ATOM 780 N N . HIS A 1 97 ? -8.785 -4.561 4.192 1.00 85.44 97 HIS A N 1
ATOM 781 C CA . HIS A 1 97 ? -8.081 -5.212 5.287 1.00 85.44 97 HIS A CA 1
ATOM 782 C C . HIS A 1 97 ? -6.820 -5.883 4.728 1.00 85.44 97 HIS A C 1
ATOM 784 O O . HIS A 1 97 ? -6.639 -5.941 3.508 1.00 85.44 97 HIS A O 1
ATOM 790 N N . GLY A 1 98 ? -5.969 -6.412 5.614 1.00 80.75 98 GLY A N 1
ATOM 791 C CA . GLY A 1 98 ? -4.787 -7.179 5.223 1.00 80.75 98 GLY A CA 1
ATOM 792 C C . GLY A 1 98 ? -5.114 -8.224 4.149 1.00 80.75 98 GLY A C 1
ATOM 793 O O . GLY A 1 98 ? -5.946 -9.103 4.385 1.00 80.75 98 GLY A O 1
ATOM 794 N N . ALA A 1 99 ? -4.507 -8.105 2.970 1.00 89.75 99 ALA A N 1
ATOM 795 C CA . ALA A 1 99 ? -4.764 -8.983 1.836 1.00 89.75 99 ALA A CA 1
ATOM 796 C C . ALA A 1 99 ? -3.489 -9.243 1.036 1.00 89.75 99 ALA A C 1
ATOM 798 O O . ALA A 1 99 ? -2.613 -8.387 0.907 1.00 89.75 99 ALA A O 1
ATOM 799 N N . THR A 1 100 ? -3.415 -10.432 0.453 1.00 90.81 100 THR A N 1
ATOM 800 C CA . THR A 1 100 ? -2.371 -10.784 -0.503 1.00 90.81 100 THR A CA 1
ATOM 801 C C . THR A 1 100 ? -2.819 -10.468 -1.927 1.00 90.81 100 THR A C 1
ATOM 803 O O . THR A 1 100 ? -4.012 -10.429 -2.265 1.00 90.81 100 THR A O 1
ATOM 806 N N . PHE A 1 101 ? -1.851 -10.202 -2.789 1.00 92.94 101 PHE A N 1
ATOM 807 C CA . PHE A 1 101 ? -2.075 -9.946 -4.200 1.00 92.94 101 PHE A CA 1
ATOM 808 C C . PHE A 1 101 ? -0.964 -10.565 -5.040 1.00 92.94 101 PHE A C 1
ATOM 810 O O . PHE A 1 101 ? 0.162 -10.682 -4.584 1.00 92.94 101 PHE A O 1
ATOM 817 N N . SER A 1 102 ? -1.283 -10.946 -6.274 1.00 93.69 102 SER A N 1
ATOM 818 C CA . SER A 1 102 ? -0.298 -11.345 -7.278 1.00 93.69 102 SER A CA 1
ATOM 819 C C . SER A 1 102 ? -0.274 -10.283 -8.374 1.00 93.69 102 SER A C 1
ATOM 821 O O . SER A 1 102 ? -1.329 -9.827 -8.827 1.00 93.69 102 SER A O 1
ATOM 823 N N . LEU A 1 103 ? 0.930 -9.843 -8.740 1.00 91.38 103 LEU A N 1
ATOM 824 C CA . LEU A 1 103 ? 1.155 -8.995 -9.909 1.00 91.38 103 LEU A CA 1
ATOM 825 C C . LEU A 1 103 ? 1.375 -9.859 -11.154 1.00 91.38 103 LEU A C 1
ATOM 827 O O . LEU A 1 103 ? 0.908 -9.507 -12.235 1.00 91.38 103 LEU A O 1
ATOM 831 N N . ASN A 1 104 ? 2.086 -10.977 -10.989 1.00 90.56 104 ASN A N 1
ATOM 832 C CA . ASN A 1 104 ? 2.278 -12.035 -11.977 1.00 90.56 104 ASN A CA 1
ATOM 833 C C . ASN A 1 104 ? 2.711 -13.342 -11.274 1.00 90.56 104 ASN A C 1
ATOM 835 O O . ASN A 1 104 ? 2.747 -13.411 -10.043 1.00 90.56 104 ASN A O 1
ATOM 839 N N . ASP A 1 105 ? 3.080 -14.359 -12.056 1.00 87.88 105 ASP A N 1
ATOM 840 C CA . ASP A 1 105 ? 3.490 -15.681 -11.552 1.00 87.88 105 ASP A CA 1
ATOM 841 C C . ASP A 1 105 ? 4.748 -15.651 -10.664 1.00 87.88 105 ASP A C 1
ATOM 843 O O . ASP A 1 105 ? 4.958 -16.548 -9.850 1.00 87.88 105 ASP A O 1
ATOM 847 N N . ASN A 1 106 ? 5.579 -14.615 -10.800 1.00 87.19 106 ASN A N 1
ATOM 848 C CA . ASN A 1 106 ? 6.857 -14.494 -10.099 1.00 87.19 106 ASN A CA 1
ATOM 849 C C . ASN A 1 106 ? 6.820 -13.464 -8.969 1.00 87.19 106 ASN A C 1
ATOM 851 O O . ASN A 1 106 ? 7.665 -13.496 -8.081 1.00 87.19 106 ASN A O 1
ATOM 855 N N . VAL A 1 107 ? 5.864 -12.537 -8.979 1.00 89.88 107 VAL A N 1
ATOM 856 C CA . VAL A 1 107 ? 5.797 -11.423 -8.034 1.00 89.88 107 VAL A CA 1
ATOM 857 C C . VAL A 1 107 ? 4.411 -11.371 -7.419 1.00 89.88 107 VAL A C 1
ATOM 859 O O . VAL A 1 107 ? 3.414 -11.088 -8.091 1.00 89.88 107 VAL A O 1
ATOM 862 N N . SER A 1 108 ? 4.360 -11.594 -6.113 1.00 94.44 108 SER A N 1
ATOM 863 C CA . SER A 1 108 ? 3.188 -11.339 -5.287 1.00 94.44 108 SER A CA 1
ATOM 864 C C . SER A 1 108 ? 3.523 -10.297 -4.221 1.00 94.44 108 SER A C 1
ATOM 866 O O . SER A 1 108 ? 4.612 -9.717 -4.192 1.00 94.44 108 SER A O 1
ATOM 868 N N . GLY A 1 109 ? 2.563 -10.000 -3.365 1.00 94.06 109 GLY A N 1
ATOM 869 C CA . GLY A 1 109 ? 2.783 -9.177 -2.203 1.00 94.06 109 GLY A CA 1
ATOM 870 C C . GLY A 1 109 ? 1.670 -9.319 -1.188 1.00 94.06 109 GLY A C 1
ATOM 871 O O . GLY A 1 109 ? 0.616 -9.914 -1.432 1.00 94.06 109 GLY A O 1
ATOM 872 N N . LYS A 1 110 ? 1.920 -8.730 -0.030 1.00 94.50 110 LYS A N 1
ATOM 873 C CA . LYS A 1 110 ? 0.984 -8.587 1.070 1.00 94.50 110 LYS A CA 1
ATOM 874 C C . LYS A 1 110 ? 0.830 -7.103 1.355 1.00 94.50 110 LYS A C 1
ATOM 876 O O . LYS A 1 110 ? 1.811 -6.411 1.628 1.00 94.50 110 LYS A O 1
ATOM 881 N N . PHE A 1 111 ? -0.404 -6.628 1.273 1.00 95.12 111 PHE A N 1
ATOM 882 C CA . PHE A 1 111 ? -0.780 -5.303 1.732 1.00 95.12 111 PHE A CA 1
ATOM 883 C C . PHE A 1 111 ? -1.439 -5.450 3.097 1.00 95.12 111 PHE A C 1
ATOM 885 O O . PHE A 1 111 ? -2.444 -6.145 3.234 1.00 95.12 111 PHE A O 1
ATOM 892 N N . GLU A 1 112 ? -0.855 -4.838 4.114 1.00 94.19 112 GLU A N 1
ATOM 893 C CA . GLU A 1 112 ? -1.357 -4.838 5.480 1.00 94.19 112 GLU A CA 1
ATOM 894 C C . GLU A 1 112 ? -2.061 -3.513 5.741 1.00 94.19 112 GLU A C 1
ATOM 896 O O . GLU A 1 112 ? -1.487 -2.441 5.558 1.00 94.19 112 GLU A O 1
ATOM 901 N N . MET A 1 113 ? -3.319 -3.597 6.158 1.00 92.56 113 MET A N 1
ATOM 902 C CA . MET A 1 113 ? -4.114 -2.447 6.555 1.00 92.56 113 MET A CA 1
ATOM 903 C C . MET A 1 113 ? -4.808 -2.788 7.862 1.00 92.56 113 MET A C 1
ATOM 905 O O . MET A 1 113 ? -5.633 -3.703 7.913 1.00 92.56 113 MET A O 1
ATOM 909 N N . GLU A 1 114 ? -4.465 -2.048 8.907 1.00 91.44 114 GLU A N 1
ATOM 910 C CA . GLU A 1 114 ? -5.068 -2.179 10.227 1.00 91.44 114 GLU A CA 1
ATOM 911 C C . GLU A 1 114 ? -5.652 -0.834 10.646 1.00 91.44 114 GLU A C 1
ATOM 913 O O . GLU A 1 114 ? -4.987 0.196 10.584 1.00 91.44 114 GLU A O 1
ATOM 918 N N . LYS A 1 115 ? -6.915 -0.828 11.071 1.00 87.81 115 LYS A N 1
ATOM 919 C CA . LYS A 1 115 ? -7.575 0.378 11.568 1.00 87.81 115 LYS A CA 1
ATOM 920 C C . LYS A 1 115 ? -7.625 0.338 13.089 1.00 87.81 115 LYS A C 1
ATOM 922 O O . LYS A 1 115 ? -8.218 -0.573 13.662 1.00 87.81 115 LYS A O 1
ATOM 927 N N . TYR A 1 116 ? -7.092 1.370 13.735 1.00 89.12 116 TYR A N 1
ATOM 928 C CA . TYR A 1 116 ? -7.146 1.529 15.183 1.00 89.12 116 TYR A CA 1
ATOM 929 C C . TYR A 1 116 ? -7.571 2.948 15.566 1.00 89.12 116 TYR A C 1
ATOM 931 O O . TYR A 1 116 ? -6.816 3.908 15.409 1.00 89.12 116 TYR A O 1
ATOM 939 N N . LYS A 1 117 ? -8.790 3.070 16.113 1.00 88.94 117 LYS A N 1
ATOM 940 C CA . LYS A 1 117 ? -9.434 4.354 16.448 1.00 88.94 117 LYS A CA 1
ATOM 941 C C . LYS A 1 117 ? -9.462 5.289 15.227 1.00 88.94 117 LYS A C 1
ATOM 943 O O . LYS A 1 117 ? -10.049 4.933 14.207 1.00 88.94 117 LYS A O 1
ATOM 948 N N . ASP A 1 118 ? -8.801 6.436 15.341 1.00 88.31 118 ASP A N 1
ATOM 949 C CA . ASP A 1 118 ? -8.693 7.477 14.322 1.00 88.31 118 ASP A CA 1
ATOM 950 C C . ASP A 1 118 ? -7.412 7.342 13.493 1.00 88.31 118 ASP A C 1
ATOM 952 O O . ASP A 1 118 ? -6.972 8.313 12.888 1.00 88.31 118 ASP A O 1
ATOM 956 N N . ASN A 1 119 ? -6.789 6.160 13.475 1.00 90.19 119 ASN A N 1
ATOM 957 C CA . ASN A 1 119 ? -5.594 5.898 12.686 1.00 90.19 119 ASN A CA 1
ATOM 958 C C . ASN A 1 119 ? -5.743 4.649 11.812 1.00 90.19 119 ASN A C 1
ATOM 960 O O . ASN A 1 119 ? -6.421 3.685 12.180 1.00 90.19 119 ASN A O 1
ATOM 964 N N . ILE A 1 120 ? -5.056 4.659 10.674 1.00 91.12 120 ILE A N 1
ATOM 965 C CA . ILE A 1 120 ? -4.827 3.496 9.818 1.00 91.12 120 ILE A CA 1
ATOM 966 C C . ILE A 1 120 ? -3.327 3.219 9.794 1.00 91.12 120 ILE A C 1
ATOM 968 O O . ILE A 1 120 ? -2.538 4.107 9.491 1.00 91.12 120 ILE A O 1
ATOM 972 N N . THR A 1 121 ? -2.933 1.985 10.070 1.00 92.94 121 THR A N 1
ATOM 973 C CA . THR A 1 121 ? -1.566 1.506 9.891 1.00 92.94 121 THR A CA 1
ATOM 974 C C . THR A 1 121 ? -1.462 0.770 8.562 1.00 92.94 121 THR A C 1
ATOM 976 O O . THR A 1 121 ? -2.257 -0.135 8.299 1.00 92.94 121 THR A O 1
ATOM 979 N N . LEU A 1 122 ? -0.487 1.154 7.737 1.00 94.19 122 LEU A N 1
ATOM 980 C CA . LEU A 1 122 ? -0.215 0.544 6.438 1.00 94.19 122 LEU A CA 1
ATOM 981 C C . LEU A 1 122 ? 1.129 -0.189 6.417 1.00 94.19 122 LEU A C 1
ATOM 983 O O . LEU A 1 122 ? 2.130 0.281 6.971 1.00 94.19 122 LEU A O 1
ATOM 987 N N . GLY A 1 123 ? 1.149 -1.312 5.706 1.00 94.44 123 GLY A N 1
ATOM 988 C CA . GLY A 1 123 ? 2.343 -2.078 5.370 1.00 94.44 123 GLY A CA 1
ATOM 989 C C . GLY A 1 123 ? 2.255 -2.652 3.959 1.00 94.44 123 GLY A C 1
ATOM 990 O O . GLY A 1 123 ? 1.181 -3.026 3.491 1.00 94.44 123 GLY A O 1
ATOM 991 N N . LEU A 1 124 ? 3.389 -2.721 3.270 1.00 94.06 124 LEU A N 1
ATOM 992 C CA . LEU A 1 124 ? 3.511 -3.335 1.953 1.00 94.06 124 LEU A CA 1
ATOM 993 C C . LEU A 1 124 ? 4.777 -4.185 1.917 1.00 94.06 124 LEU A C 1
ATOM 995 O O . LEU A 1 124 ? 5.887 -3.674 2.066 1.00 94.06 124 LEU A O 1
ATOM 999 N N . THR A 1 125 ? 4.596 -5.477 1.667 1.00 92.75 125 THR A N 1
ATOM 1000 C CA . THR A 1 125 ? 5.683 -6.435 1.446 1.00 92.75 125 THR A CA 1
ATOM 1001 C C . THR A 1 125 ? 5.506 -7.062 0.074 1.00 92.75 125 THR A C 1
ATOM 1003 O O . THR A 1 125 ? 4.405 -7.488 -0.268 1.00 92.75 125 THR A O 1
ATOM 1006 N N . LEU A 1 126 ? 6.569 -7.113 -0.722 1.00 90.88 126 LEU A N 1
ATOM 1007 C CA . LEU A 1 126 ? 6.594 -7.846 -1.986 1.00 90.88 126 LEU A CA 1
ATOM 1008 C C . LEU A 1 126 ? 7.236 -9.213 -1.762 1.00 90.88 126 LEU A C 1
ATOM 1010 O O . LEU A 1 126 ? 8.162 -9.337 -0.968 1.00 90.88 126 LEU A O 1
ATOM 1014 N N . GLN A 1 127 ? 6.756 -10.227 -2.462 1.00 90.75 127 GLN A N 1
ATOM 1015 C CA . GLN A 1 127 ? 7.293 -11.582 -2.426 1.00 90.75 127 GLN A CA 1
ATOM 1016 C C . GLN A 1 127 ? 7.699 -11.969 -3.844 1.00 90.75 127 GLN A C 1
ATOM 1018 O O . GLN A 1 127 ? 6.888 -11.915 -4.774 1.00 90.75 127 GLN A O 1
ATOM 1023 N N . ILE A 1 128 ? 8.972 -12.317 -4.018 1.00 85.69 128 ILE A N 1
ATOM 1024 C CA . ILE A 1 128 ? 9.524 -12.747 -5.302 1.00 85.69 128 ILE A CA 1
ATOM 1025 C C . ILE A 1 128 ? 9.708 -14.259 -5.245 1.00 85.69 128 ILE A C 1
ATOM 1027 O O . ILE A 1 128 ? 10.547 -14.762 -4.493 1.00 85.69 128 ILE A O 1
ATOM 1031 N N . HIS A 1 129 ? 8.933 -14.965 -6.062 1.00 86.06 129 HIS A N 1
ATOM 1032 C CA . HIS A 1 129 ? 9.004 -16.411 -6.200 1.00 86.06 129 HIS A CA 1
ATOM 1033 C C . HIS A 1 129 ? 10.080 -16.741 -7.216 1.00 86.06 129 HIS A C 1
ATOM 1035 O O . HIS A 1 129 ? 10.044 -16.291 -8.365 1.00 86.06 129 HIS A O 1
ATOM 1041 N N . SER A 1 130 ? 11.022 -17.581 -6.812 1.00 75.19 130 SER A N 1
ATOM 1042 C CA . SER A 1 130 ? 12.054 -18.107 -7.706 1.00 75.19 130 SER A CA 1
ATOM 1043 C C . SER A 1 130 ? 11.515 -19.277 -8.535 1.00 75.19 130 SER A C 1
ATOM 1045 O O . SER A 1 130 ? 12.175 -20.298 -8.693 1.00 75.19 130 SER A O 1
ATOM 1047 N N . ASN A 1 131 ? 10.308 -19.145 -9.087 1.00 63.81 131 ASN A N 1
ATOM 1048 C CA . ASN A 1 131 ? 9.719 -20.136 -9.981 1.00 63.81 131 ASN A CA 1
ATOM 1049 C C . ASN A 1 131 ? 10.138 -19.840 -11.423 1.00 63.81 131 ASN A C 1
ATOM 1051 O O . ASN A 1 131 ? 9.297 -19.646 -12.292 1.00 63.81 131 ASN A O 1
ATOM 1055 N N . SER A 1 132 ? 11.446 -19.789 -11.698 1.00 53.19 132 SER A N 1
ATOM 1056 C CA . SER A 1 132 ? 11.909 -19.779 -13.088 1.00 53.19 132 SER A CA 1
ATOM 1057 C C . SER A 1 132 ? 12.005 -21.225 -13.584 1.00 53.19 132 SER A C 1
ATOM 1059 O O . SER A 1 132 ? 12.912 -21.941 -13.156 1.00 53.19 132 SER A O 1
ATOM 1061 N N . PRO A 1 133 ? 11.138 -21.692 -14.504 1.00 55.94 133 PRO A N 1
ATOM 1062 C CA . PRO A 1 133 ? 11.206 -23.045 -15.069 1.00 55.94 133 PRO A CA 1
ATOM 1063 C C . PRO A 1 133 ? 12.381 -23.235 -16.052 1.00 55.94 133 PRO A C 1
ATOM 1065 O O . PRO A 1 133 ? 12.316 -24.049 -16.971 1.00 55.94 133 PRO A O 1
ATOM 1068 N N . SER A 1 134 ? 13.467 -22.477 -15.913 1.00 46.56 134 SER A N 1
ATOM 1069 C CA . SER A 1 134 ? 14.483 -22.332 -16.952 1.00 46.56 134 SER A CA 1
ATOM 1070 C C . SER A 1 134 ? 15.810 -22.991 -16.582 1.00 46.56 134 SER A C 1
ATOM 1072 O O . SER A 1 134 ? 16.806 -22.315 -16.339 1.00 46.56 134 SER A O 1
ATOM 1074 N N . SER A 1 135 ? 15.838 -24.321 -16.599 1.00 45.91 135 SER A N 1
ATOM 1075 C CA . SER A 1 135 ? 16.912 -25.045 -17.289 1.00 45.91 135 SER A CA 1
ATOM 1076 C C . SER A 1 135 ? 16.545 -26.519 -17.404 1.00 45.91 135 SER A C 1
ATOM 1078 O O . SER A 1 135 ? 16.617 -27.275 -16.439 1.00 45.91 135 SER A O 1
ATOM 1080 N N . SER A 1 136 ? 16.221 -26.951 -18.618 1.00 53.50 136 SER A N 1
ATOM 1081 C CA . SER A 1 136 ? 15.984 -28.351 -18.989 1.00 53.50 136 SER A CA 1
ATOM 1082 C C . SER A 1 136 ? 17.243 -29.236 -18.896 1.00 53.50 136 SER A C 1
ATOM 1084 O O . SER A 1 136 ? 17.224 -30.381 -19.339 1.00 53.50 136 SER A O 1
ATOM 1086 N N . VAL A 1 137 ? 18.357 -28.726 -18.353 1.00 55.09 137 VAL A N 1
ATOM 1087 C CA . VAL A 1 137 ? 19.679 -29.370 -18.434 1.00 55.09 137 VAL A CA 1
ATOM 1088 C C . VAL A 1 137 ? 20.212 -29.836 -17.067 1.00 55.09 137 VAL A C 1
ATOM 1090 O O . VAL A 1 137 ? 21.178 -30.590 -17.018 1.00 55.09 137 VAL A O 1
ATOM 1093 N N . LEU A 1 138 ? 19.565 -29.498 -15.943 1.00 45.72 138 LEU A N 1
ATOM 1094 C CA . LEU A 1 138 ? 19.991 -29.927 -14.596 1.00 45.72 138 LEU A CA 1
ATOM 1095 C C . LEU A 1 138 ? 18.843 -30.585 -13.812 1.00 45.72 138 LEU A C 1
ATOM 1097 O O . LEU A 1 138 ? 18.376 -30.090 -12.795 1.00 45.72 138 LEU A O 1
ATOM 1101 N N . HIS A 1 139 ? 18.396 -31.744 -14.291 1.00 47.84 139 HIS A N 1
ATOM 1102 C CA . HIS A 1 139 ? 17.278 -32.514 -13.728 1.00 47.84 139 HIS A CA 1
ATOM 1103 C C . HIS A 1 139 ? 17.561 -33.275 -12.418 1.00 47.84 139 HIS A C 1
ATOM 1105 O O . HIS A 1 139 ? 16.712 -34.054 -11.994 1.00 47.84 139 HIS A O 1
ATOM 1111 N N . LEU A 1 140 ? 18.721 -33.119 -11.772 1.00 55.34 140 LEU A N 1
ATOM 1112 C CA . LEU A 1 140 ? 19.098 -34.062 -10.709 1.00 55.34 140 LEU A CA 1
ATOM 1113 C C . LEU A 1 140 ? 18.799 -33.611 -9.278 1.00 55.34 140 LEU A C 1
ATOM 1115 O O . LEU A 1 140 ? 18.672 -34.484 -8.428 1.00 55.34 140 LEU A O 1
ATOM 1119 N N . LEU A 1 141 ? 18.590 -32.320 -9.004 1.00 55.88 141 LEU A N 1
ATOM 1120 C CA . LEU A 1 141 ? 18.184 -31.835 -7.678 1.00 55.88 141 LEU A CA 1
ATOM 1121 C C . LEU A 1 141 ? 17.323 -30.566 -7.831 1.00 55.88 141 LEU A C 1
ATOM 1123 O O . LEU A 1 141 ? 17.852 -29.545 -8.270 1.00 55.88 141 LEU A O 1
ATOM 1127 N N . PRO A 1 142 ? 16.021 -30.589 -7.487 1.00 55.84 142 PRO A N 1
ATOM 1128 C CA . PRO A 1 142 ? 15.222 -29.374 -7.407 1.00 55.84 142 PRO A CA 1
ATOM 1129 C C . PRO A 1 142 ? 15.708 -28.559 -6.208 1.00 55.84 142 PRO A C 1
ATOM 1131 O O . PRO A 1 142 ? 15.322 -28.806 -5.066 1.00 55.84 142 PRO A O 1
ATOM 1134 N N . THR A 1 143 ? 16.594 -27.598 -6.449 1.00 58.50 143 THR A N 1
ATOM 1135 C CA . THR A 1 143 ? 16.937 -26.592 -5.446 1.00 58.50 143 THR A CA 1
ATOM 1136 C C . THR A 1 143 ? 15.733 -25.667 -5.315 1.00 58.50 143 THR A C 1
ATOM 1138 O O . THR A 1 143 ? 15.583 -24.715 -6.077 1.00 58.50 143 THR A O 1
ATOM 1141 N N . ILE A 1 144 ? 14.830 -25.993 -4.390 1.00 65.62 144 ILE A N 1
ATOM 1142 C CA . ILE A 1 144 ? 13.731 -25.110 -3.999 1.00 65.62 144 ILE A CA 1
ATOM 1143 C C . ILE A 1 144 ? 14.387 -23.907 -3.323 1.00 65.62 144 ILE A C 1
ATOM 1145 O O . ILE A 1 144 ? 14.805 -23.985 -2.167 1.00 65.62 144 ILE A O 1
ATOM 1149 N N . LEU A 1 145 ? 14.567 -22.822 -4.072 1.00 71.81 145 LEU A N 1
ATOM 1150 C CA . LEU A 1 145 ? 14.978 -21.554 -3.491 1.00 71.81 145 LEU A CA 1
ATOM 1151 C C . LEU A 1 145 ? 13.783 -20.997 -2.708 1.00 71.81 145 LEU A C 1
ATOM 1153 O O . LEU A 1 145 ? 12.676 -20.992 -3.246 1.00 71.81 145 LEU A O 1
ATOM 1157 N N . PRO A 1 146 ? 13.978 -20.574 -1.448 1.00 81.06 146 PRO A N 1
ATOM 1158 C CA . PRO A 1 146 ? 12.903 -19.968 -0.680 1.00 81.06 146 PRO A CA 1
ATOM 1159 C C . PRO A 1 146 ? 12.462 -18.660 -1.341 1.00 81.06 146 PRO A C 1
ATOM 1161 O O . PRO A 1 146 ? 13.275 -17.951 -1.944 1.00 81.06 146 PRO A O 1
ATOM 1164 N N . ASP A 1 147 ? 11.181 -18.334 -1.193 1.00 83.69 147 ASP A N 1
ATOM 1165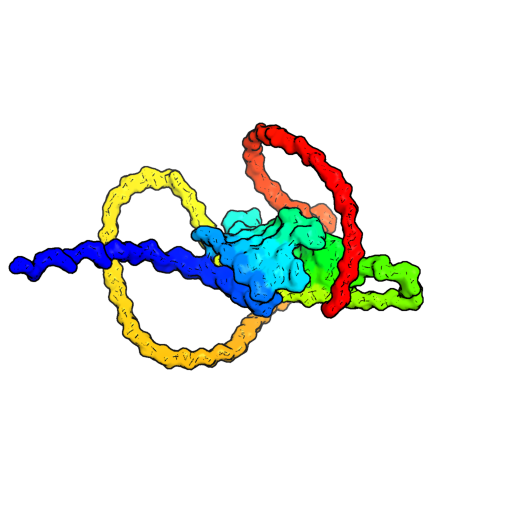 C CA . ASP A 1 147 ? 10.653 -17.042 -1.613 1.00 83.69 147 ASP A CA 1
ATOM 1166 C C . ASP A 1 147 ? 11.361 -15.916 -0.853 1.00 83.69 147 ASP A C 1
ATOM 1168 O O . ASP A 1 147 ? 11.630 -16.016 0.350 1.00 83.69 147 ASP A O 1
ATOM 1172 N N . ILE A 1 148 ? 11.689 -14.842 -1.568 1.00 85.69 148 ILE A N 1
ATOM 1173 C CA . ILE A 1 148 ? 12.356 -13.678 -0.985 1.00 85.69 148 ILE A CA 1
ATOM 1174 C C . ILE A 1 148 ? 11.294 -12.631 -0.671 1.00 85.69 148 ILE A C 1
ATOM 1176 O O . ILE A 1 148 ? 10.625 -12.126 -1.576 1.00 85.69 148 ILE A O 1
ATOM 1180 N N . GLU A 1 149 ? 11.168 -12.278 0.607 1.00 89.69 149 GLU A N 1
ATOM 1181 C CA . GLU A 1 149 ? 10.313 -11.181 1.053 1.00 89.69 149 GLU A CA 1
ATOM 1182 C C . GLU A 1 149 ? 11.079 -9.854 1.046 1.00 89.69 149 GLU A C 1
ATOM 1184 O O . GLU A 1 149 ? 12.178 -9.734 1.591 1.00 89.69 149 GLU A O 1
ATOM 1189 N N . TYR A 1 150 ? 10.478 -8.837 0.438 1.00 86.38 150 TYR A N 1
ATOM 1190 C CA . TYR A 1 150 ? 11.017 -7.492 0.331 1.00 86.38 150 TYR A CA 1
ATOM 1191 C C . TYR A 1 150 ? 10.057 -6.484 0.983 1.00 86.38 150 TYR A C 1
ATOM 1193 O O . TYR A 1 150 ? 9.045 -6.117 0.372 1.00 86.38 150 TYR A O 1
ATOM 1201 N N . PRO A 1 151 ? 10.337 -6.025 2.217 1.00 87.44 151 PRO A N 1
ATOM 1202 C CA . PRO A 1 151 ? 9.508 -5.022 2.871 1.00 87.44 151 PRO A CA 1
ATOM 1203 C C . PRO A 1 151 ? 9.708 -3.670 2.179 1.00 87.44 151 PRO A C 1
ATOM 1205 O O . PRO A 1 151 ? 10.813 -3.128 2.164 1.00 87.44 151 PRO A O 1
ATOM 1208 N N . VAL A 1 152 ? 8.640 -3.120 1.603 1.00 88.00 152 VAL A N 1
ATOM 1209 C CA . VAL A 1 152 ? 8.664 -1.794 0.963 1.00 88.00 152 VAL A CA 1
ATOM 1210 C C . VAL A 1 152 ? 8.495 -0.713 2.027 1.00 88.00 152 VAL A C 1
ATOM 1212 O O . VAL A 1 152 ? 9.290 0.217 2.115 1.00 88.00 152 VAL A O 1
ATOM 1215 N N . PHE A 1 153 ? 7.478 -0.859 2.873 1.00 90.69 153 PHE A N 1
ATOM 1216 C CA . PHE A 1 153 ? 7.296 -0.078 4.094 1.00 90.69 153 PHE A CA 1
ATOM 1217 C C . PHE A 1 153 ? 6.464 -0.884 5.090 1.00 90.69 153 PHE A C 1
ATOM 1219 O O . PHE A 1 153 ? 5.659 -1.731 4.705 1.00 90.69 153 PHE A O 1
ATOM 1226 N N . HIS A 1 154 ? 6.633 -0.606 6.379 1.00 92.25 154 HIS A N 1
ATOM 1227 C CA . HIS A 1 154 ? 5.889 -1.269 7.444 1.00 92.25 154 HIS A CA 1
ATOM 1228 C C . HIS A 1 154 ? 5.472 -0.264 8.516 1.00 92.25 154 HIS A C 1
ATOM 1230 O O . HIS A 1 154 ? 6.204 0.687 8.802 1.00 92.25 154 HIS A O 1
ATOM 1236 N N . ASN A 1 155 ? 4.343 -0.521 9.174 1.00 91.19 155 ASN A N 1
ATOM 1237 C CA . ASN A 1 155 ? 3.890 0.228 10.347 1.00 91.19 155 ASN A CA 1
ATOM 1238 C C . ASN A 1 155 ? 3.796 1.751 10.127 1.00 91.19 155 ASN A C 1
ATOM 1240 O O . ASN A 1 155 ? 4.106 2.529 11.031 1.00 91.19 155 ASN A O 1
ATOM 1244 N N . ILE A 1 156 ? 3.386 2.192 8.931 1.00 91.25 156 ILE A N 1
ATOM 1245 C CA . ILE A 1 156 ? 3.186 3.620 8.660 1.00 91.25 156 ILE A CA 1
ATOM 1246 C C . ILE A 1 156 ? 1.799 4.020 9.149 1.00 91.25 156 ILE A C 1
ATOM 1248 O O . ILE A 1 156 ? 0.796 3.516 8.650 1.00 91.25 156 ILE A O 1
ATOM 1252 N N . VAL A 1 157 ? 1.749 4.928 10.121 1.00 90.88 157 VAL A N 1
ATOM 1253 C CA . VAL A 1 157 ? 0.507 5.353 10.774 1.00 90.88 157 VAL A CA 1
ATOM 1254 C C . VAL A 1 157 ? -0.035 6.623 10.123 1.00 90.88 157 VAL A C 1
ATOM 1256 O O . VAL A 1 157 ? 0.628 7.659 10.119 1.00 90.88 157 VAL A O 1
ATOM 1259 N N . PHE A 1 158 ? -1.264 6.544 9.622 1.00 89.62 158 PHE A N 1
ATOM 1260 C CA . PHE A 1 158 ? -2.026 7.633 9.026 1.00 89.62 158 PHE A CA 1
ATOM 1261 C C . PHE A 1 158 ? -3.139 8.095 9.955 1.00 89.62 158 PHE A C 1
ATOM 1263 O O . PHE A 1 158 ? -3.960 7.261 10.339 1.00 89.62 158 PHE A O 1
ATOM 1270 N N . PRO A 1 159 ? -3.240 9.402 10.258 1.00 88.56 159 PRO A N 1
ATOM 1271 C CA . PRO A 1 159 ? -4.450 9.932 10.858 1.00 88.56 159 PRO A CA 1
ATOM 1272 C C . PRO A 1 159 ? -5.596 9.810 9.848 1.00 88.56 159 PRO A C 1
ATOM 1274 O O . PRO A 1 159 ? -5.487 10.225 8.692 1.00 88.56 159 PRO A O 1
ATOM 1277 N N . MET A 1 160 ? -6.702 9.223 10.286 1.00 83.81 160 MET A N 1
ATOM 1278 C CA . MET A 1 160 ? -7.912 9.062 9.497 1.00 83.81 160 MET A CA 1
ATOM 1279 C C . MET A 1 160 ? -8.500 10.451 9.210 1.00 83.81 160 MET A C 1
ATOM 1281 O O . MET A 1 160 ? -8.836 11.173 10.153 1.00 83.81 160 MET A O 1
ATOM 1285 N N . PRO A 1 161 ? -8.648 10.869 7.943 1.00 80.75 161 PRO A N 1
ATOM 1286 C CA . PRO A 1 161 ? -9.236 12.164 7.654 1.00 80.75 161 PRO A CA 1
ATOM 1287 C C . PRO A 1 161 ? -10.720 12.150 8.031 1.00 80.75 161 PRO A C 1
ATOM 1289 O O . PRO A 1 161 ? -11.446 11.190 7.764 1.00 80.75 161 PRO A O 1
ATOM 1292 N N . SER A 1 162 ? -11.178 13.235 8.653 1.00 80.62 162 SER A N 1
ATOM 1293 C CA . SER A 1 162 ? -12.573 13.392 9.052 1.00 80.62 162 SER A CA 1
ATOM 1294 C C . SER A 1 162 ? -13.476 13.426 7.821 1.00 80.62 162 SER A C 1
ATOM 1296 O O . SER A 1 162 ? -13.376 14.329 6.989 1.00 80.62 162 SER A O 1
ATOM 1298 N N . CYS A 1 163 ? -14.406 12.479 7.730 1.00 82.62 163 CYS A N 1
ATOM 1299 C CA . CYS A 1 163 ? -15.435 12.458 6.695 1.00 82.62 163 CYS A CA 1
ATOM 1300 C C . CYS A 1 163 ? -16.557 13.427 7.052 1.00 82.62 163 CYS A C 1
ATOM 1302 O O . CYS A 1 163 ? -17.648 13.028 7.455 1.00 82.62 163 CYS A O 1
ATOM 1304 N N . VAL A 1 164 ? -16.268 14.723 6.952 1.00 77.19 164 VAL A N 1
ATOM 1305 C CA . VAL A 1 164 ? -17.304 15.747 7.047 1.00 77.19 164 VAL A CA 1
ATOM 1306 C C . VAL A 1 164 ? -18.041 15.743 5.717 1.00 77.19 164 VAL A C 1
ATOM 1308 O O . VAL A 1 164 ? -17.549 16.274 4.721 1.00 77.19 164 VAL A O 1
ATOM 1311 N N . ILE A 1 165 ? -19.208 15.101 5.694 1.00 67.56 165 ILE A N 1
ATOM 1312 C CA . ILE A 1 165 ? -20.153 15.242 4.589 1.00 67.56 165 ILE A CA 1
ATOM 1313 C C . ILE A 1 165 ? -20.539 16.719 4.578 1.00 67.56 165 ILE A C 1
ATOM 1315 O O . ILE A 1 165 ? -21.228 17.193 5.482 1.00 67.56 165 ILE A O 1
ATOM 1319 N N . LYS A 1 166 ? -20.041 17.470 3.594 1.00 62.31 166 LYS A N 1
ATOM 1320 C CA . LYS A 1 166 ? -20.583 18.794 3.318 1.00 62.31 166 LYS A CA 1
ATOM 1321 C C . LYS A 1 166 ? -21.993 18.568 2.795 1.00 62.31 166 LYS A C 1
ATOM 1323 O O . 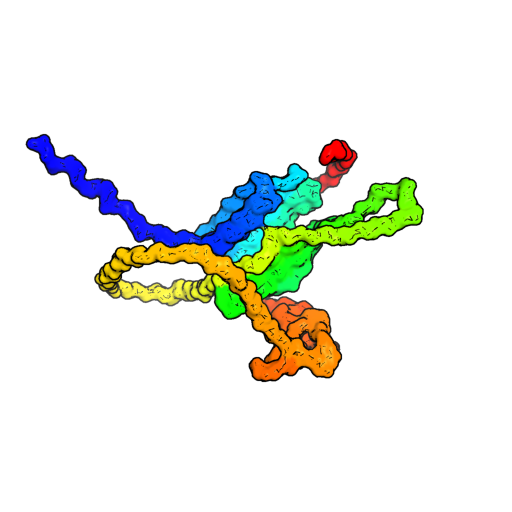LYS A 1 166 ? -22.185 18.233 1.632 1.00 62.31 166 LYS A O 1
ATOM 1328 N N . ASN A 1 167 ? -22.976 18.669 3.680 1.00 62.31 167 ASN A N 1
ATOM 1329 C CA . ASN A 1 167 ? -24.350 18.831 3.248 1.00 62.31 167 ASN A CA 1
ATOM 1330 C C . ASN A 1 167 ? -24.427 20.226 2.626 1.00 62.31 167 ASN A C 1
ATOM 1332 O O . ASN A 1 167 ? -24.642 21.207 3.331 1.00 62.31 167 ASN A O 1
ATOM 1336 N N . ASP A 1 168 ? -24.234 20.318 1.311 1.00 58.41 168 ASP A N 1
ATOM 1337 C CA . ASP A 1 168 ? -24.359 21.560 0.533 1.00 58.41 168 ASP A CA 1
ATOM 1338 C C . ASP A 1 168 ? -25.826 22.066 0.459 1.00 58.41 168 ASP A C 1
ATOM 1340 O O . ASP A 1 168 ? -26.216 22.761 -0.475 1.00 58.41 168 ASP A O 1
ATOM 1344 N N . SER A 1 169 ? -26.670 21.731 1.443 1.00 50.91 169 SER A N 1
ATOM 1345 C CA . SER A 1 169 ? -28.100 22.052 1.480 1.00 50.91 169 SER A CA 1
ATOM 1346 C C . SER A 1 169 ? -28.494 23.135 2.490 1.00 50.91 169 SER A C 1
ATOM 1348 O O . SER A 1 169 ? -29.684 23.390 2.640 1.00 50.91 169 SER A O 1
ATOM 1350 N N . GLU A 1 170 ? -27.553 23.810 3.156 1.00 46.78 170 GLU A N 1
ATOM 1351 C CA . GLU A 1 170 ? -27.857 25.051 3.886 1.00 46.78 170 GLU A CA 1
ATOM 1352 C C . GLU A 1 170 ? -27.268 26.261 3.167 1.00 46.78 170 GLU A C 1
ATOM 1354 O O . GLU A 1 170 ? -26.232 26.823 3.517 1.00 46.78 170 GLU A O 1
ATOM 1359 N N . HIS A 1 171 ? -28.017 26.710 2.163 1.00 46.03 171 HIS A N 1
ATOM 1360 C CA . HIS A 1 171 ? -27.948 28.061 1.624 1.00 46.03 171 HIS A CA 1
ATOM 1361 C C . HIS A 1 171 ? -28.527 29.058 2.652 1.00 46.03 171 HIS A C 1
ATOM 1363 O O . HIS A 1 171 ? -29.443 29.819 2.352 1.00 46.03 171 HIS A O 1
ATOM 1369 N N . THR A 1 172 ? -28.028 29.063 3.890 1.00 39.78 172 THR A N 1
ATOM 1370 C CA . THR A 1 172 ? -28.409 30.078 4.876 1.00 39.78 172 THR A CA 1
ATOM 1371 C C . THR A 1 172 ? -27.434 31.236 4.745 1.00 39.78 172 THR A C 1
ATOM 1373 O O . THR A 1 172 ? -26.346 31.251 5.316 1.00 39.78 172 THR A O 1
ATOM 1376 N N . THR A 1 173 ? -27.832 32.233 3.960 1.00 49.09 173 THR A N 1
ATOM 1377 C CA . THR A 1 173 ? -27.293 33.592 4.018 1.00 49.09 173 THR A CA 1
ATOM 1378 C C . THR A 1 173 ? -27.411 34.127 5.447 1.00 49.09 173 THR A C 1
ATOM 1380 O O . THR A 1 173 ? -28.403 34.761 5.797 1.00 49.09 173 THR A O 1
ATOM 1383 N N . VAL A 1 174 ? -26.393 33.897 6.277 1.00 38.31 174 VAL A N 1
ATOM 1384 C CA . VAL A 1 174 ? -26.169 34.661 7.507 1.00 38.31 174 VAL A CA 1
ATOM 1385 C C . VAL A 1 174 ? -24.912 35.487 7.308 1.00 38.31 174 VAL A C 1
AT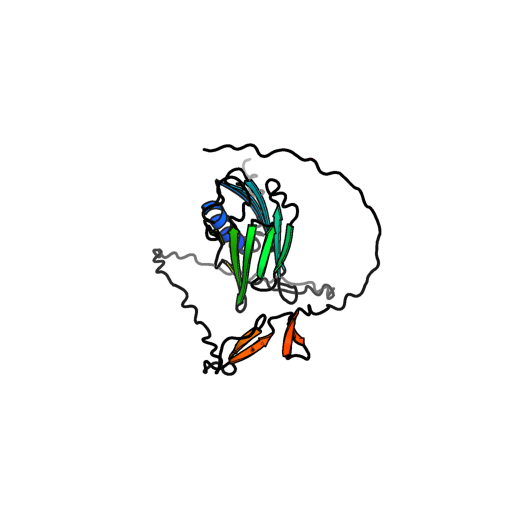OM 1387 O O . VAL A 1 174 ? -23.779 35.038 7.452 1.00 38.31 174 VAL A O 1
ATOM 1390 N N . SER A 1 175 ? -25.141 36.735 6.922 1.00 46.62 175 SER A N 1
ATOM 1391 C CA . SER A 1 175 ? -24.159 37.795 7.076 1.00 46.62 175 SER A CA 1
ATOM 1392 C C . SER A 1 175 ? -23.877 38.044 8.566 1.00 46.62 175 SER A C 1
ATOM 1394 O O . SER A 1 175 ? -24.817 38.086 9.356 1.00 46.62 175 SER A O 1
ATOM 1396 N N . LYS A 1 176 ? -22.608 38.374 8.872 1.00 41.50 176 LYS A N 1
ATOM 1397 C CA . LYS A 1 176 ? -22.038 38.890 10.145 1.00 41.50 176 LYS A CA 1
ATOM 1398 C C . LYS A 1 176 ? -21.697 37.808 11.185 1.00 41.50 176 LYS A C 1
ATOM 1400 O O . LYS A 1 176 ? -22.481 36.908 11.415 1.00 41.50 176 LYS A O 1
ATOM 1405 N N . SER A 1 177 ? -20.570 37.839 11.893 1.00 34.66 177 SER A N 1
ATOM 1406 C CA . SER A 1 177 ? -19.468 38.802 11.998 1.00 34.66 177 SER A CA 1
ATOM 1407 C C . SER A 1 177 ? -18.213 38.057 12.455 1.00 34.66 177 SER A C 1
ATOM 1409 O O . SER A 1 177 ? -18.264 37.310 13.430 1.00 34.66 177 SER A O 1
ATOM 1411 N N . PHE A 1 178 ? -17.084 38.313 11.800 1.00 36.56 178 PHE A N 1
ATOM 1412 C CA . PHE A 1 178 ? -15.760 37.955 12.301 1.00 36.56 178 PHE A CA 1
ATOM 1413 C C . PHE A 1 178 ? -15.476 38.759 13.581 1.00 36.56 178 PHE A C 1
ATOM 1415 O O . PHE A 1 178 ? -15.319 39.978 13.515 1.00 36.56 178 PHE A O 1
ATOM 1422 N N . ILE A 1 179 ? -15.404 38.096 14.737 1.00 35.38 179 ILE A N 1
ATOM 1423 C CA . ILE A 1 179 ? -14.727 38.646 15.916 1.00 35.38 179 ILE A CA 1
ATOM 1424 C C . ILE A 1 179 ? -13.335 38.027 15.930 1.00 35.38 179 ILE A C 1
ATOM 1426 O O . ILE A 1 179 ? -13.153 36.847 16.215 1.00 35.38 179 ILE A O 1
ATOM 1430 N N . SER A 1 180 ? -12.368 38.855 15.546 1.00 34.38 180 SER A N 1
ATOM 1431 C CA . SER A 1 180 ? -10.941 38.574 15.612 1.00 34.38 180 SER A CA 1
ATOM 1432 C C . SER A 1 180 ? -10.524 38.473 17.082 1.00 34.38 180 SER A C 1
ATOM 1434 O O . SER A 1 180 ? -10.451 39.481 17.782 1.00 34.38 180 SER A O 1
ATOM 1436 N N . GLY A 1 181 ? -10.306 37.251 17.566 1.00 30.03 181 GLY A N 1
ATOM 1437 C CA . GLY A 1 181 ? -9.621 36.988 18.826 1.00 30.03 181 GLY A CA 1
ATOM 1438 C C . GLY A 1 181 ? -8.130 36.834 18.554 1.00 30.03 181 GLY A C 1
ATOM 1439 O O . GLY A 1 181 ? -7.687 35.787 18.090 1.00 30.03 181 GLY A O 1
ATOM 1440 N N . SER A 1 182 ? -7.353 37.881 18.813 1.00 31.50 182 SER A N 1
ATOM 1441 C CA . SER A 1 182 ? -5.893 37.837 18.777 1.00 31.50 182 SER A CA 1
ATOM 1442 C C . SER A 1 182 ? -5.372 36.950 19.912 1.00 31.50 182 SER A C 1
ATOM 1444 O O . SER A 1 182 ? -5.399 37.355 21.075 1.00 31.50 182 SER A O 1
ATOM 1446 N N . ILE A 1 183 ? -4.900 35.747 19.583 1.00 32.50 183 ILE A N 1
ATOM 1447 C CA . ILE A 1 183 ? -4.138 34.899 20.504 1.00 32.50 183 ILE A CA 1
ATOM 1448 C C . ILE A 1 183 ? -2.662 35.266 20.343 1.00 32.50 183 ILE A C 1
ATOM 1450 O O . ILE A 1 183 ? -2.042 34.984 19.319 1.00 32.50 183 ILE A O 1
ATOM 1454 N N . SER A 1 184 ? -2.108 35.926 21.356 1.00 28.27 184 SER A N 1
ATOM 1455 C CA . SER A 1 184 ? -0.673 36.175 21.471 1.00 28.27 184 SER A CA 1
ATOM 1456 C C . SER A 1 184 ? 0.033 34.871 21.845 1.00 28.27 184 SER A C 1
ATOM 1458 O O . SER A 1 184 ? -0.155 34.363 22.947 1.00 28.27 184 SER A O 1
ATOM 1460 N N . PHE A 1 185 ? 0.853 34.335 20.941 1.00 31.27 185 PHE A N 1
ATOM 1461 C CA . PHE A 1 185 ? 1.758 33.227 21.238 1.00 31.27 185 PHE A CA 1
ATOM 1462 C C . PHE A 1 185 ? 3.103 33.779 21.708 1.00 31.27 185 PHE A C 1
ATOM 1464 O O . PHE A 1 185 ? 3.859 34.362 20.933 1.00 31.27 185 PHE A O 1
ATOM 1471 N N . THR A 1 186 ? 3.402 33.600 22.992 1.00 26.48 186 THR A N 1
ATOM 1472 C CA . THR A 1 186 ? 4.732 33.821 23.561 1.00 26.48 186 THR A CA 1
ATOM 1473 C C . THR A 1 186 ? 5.619 32.626 23.230 1.00 26.48 186 THR A C 1
ATOM 1475 O O . THR A 1 186 ? 5.431 31.522 23.736 1.00 26.48 186 THR A O 1
ATOM 1478 N N . THR A 1 187 ? 6.602 32.854 22.367 1.00 33.22 187 THR A N 1
ATOM 1479 C CA . THR A 1 187 ? 7.708 31.943 22.083 1.00 33.22 187 THR A CA 1
ATOM 1480 C C . THR A 1 187 ? 8.661 31.906 23.276 1.00 33.22 187 THR A C 1
ATOM 1482 O O . THR A 1 187 ? 9.369 32.873 23.548 1.00 33.22 187 THR A O 1
ATOM 1485 N N . SER A 1 188 ? 8.728 30.769 23.964 1.00 30.47 188 SER A N 1
ATOM 1486 C CA . SER A 1 188 ? 9.848 30.439 24.846 1.00 30.47 188 SER A CA 1
ATOM 1487 C C . SER A 1 188 ? 10.370 29.050 24.501 1.00 30.47 188 SER A C 1
ATOM 1489 O O . SER A 1 188 ? 9.708 28.046 24.758 1.00 30.47 188 SER A O 1
ATOM 1491 N N . ASN A 1 189 ? 11.568 29.017 23.914 1.00 38.09 189 ASN A N 1
ATOM 1492 C CA . ASN A 1 189 ? 12.407 27.824 23.830 1.00 38.09 189 ASN A CA 1
ATOM 1493 C C . ASN A 1 189 ? 12.608 27.228 25.230 1.00 38.09 189 ASN A C 1
ATOM 1495 O O . ASN A 1 189 ? 12.915 27.962 26.172 1.00 38.09 189 ASN A O 1
ATOM 1499 N N . PRO A 1 190 ? 12.619 25.895 25.323 1.00 38.50 190 PRO A N 1
ATOM 1500 C CA . PRO A 1 190 ? 13.785 25.273 25.920 1.00 38.50 190 PRO A CA 1
ATOM 1501 C C . PRO A 1 190 ? 14.376 24.218 24.989 1.00 38.50 190 PRO A C 1
ATOM 1503 O O . PRO A 1 190 ? 13.678 23.413 24.377 1.00 38.50 190 PRO A O 1
ATOM 1506 N N . ALA A 1 191 ? 15.704 24.237 24.915 1.00 40.72 191 ALA A N 1
ATOM 1507 C CA . ALA A 1 191 ? 16.497 23.159 24.363 1.00 40.72 191 ALA A CA 1
ATOM 1508 C C . ALA A 1 191 ? 16.135 21.848 25.076 1.00 40.72 191 ALA A C 1
ATOM 1510 O O . ALA A 1 191 ? 16.354 21.711 26.279 1.00 40.72 191 ALA A O 1
ATOM 1511 N N . VAL A 1 192 ? 15.589 20.894 24.324 1.00 31.70 192 VAL A N 1
ATOM 1512 C CA . VAL A 1 192 ? 15.422 19.511 24.766 1.00 31.70 192 VAL A CA 1
ATOM 1513 C C . VAL A 1 192 ? 16.119 18.620 23.749 1.00 31.70 192 VAL A C 1
ATOM 1515 O O . VAL A 1 192 ? 15.742 18.528 22.584 1.00 31.70 192 VAL A O 1
ATOM 1518 N N . THR A 1 193 ? 17.195 18.009 24.222 1.00 28.42 193 THR A N 1
ATOM 1519 C CA . THR A 1 193 ? 17.991 16.967 23.583 1.00 28.42 193 THR A CA 1
ATOM 1520 C C . THR A 1 193 ? 17.091 15.810 23.124 1.00 28.42 193 THR A C 1
ATOM 1522 O O . THR A 1 193 ? 16.265 15.356 23.920 1.00 28.42 193 THR A O 1
ATOM 1525 N N . PRO A 1 194 ? 17.234 15.267 21.901 1.00 30.42 194 PRO A N 1
ATOM 1526 C CA . PRO A 1 194 ? 16.452 14.112 21.491 1.00 30.42 194 PRO A CA 1
ATOM 1527 C C . PRO A 1 194 ? 17.048 12.854 22.128 1.00 30.42 194 PRO A C 1
ATOM 1529 O O . PRO A 1 194 ? 17.980 12.247 21.609 1.00 30.42 194 PRO A O 1
ATOM 1532 N N . VAL A 1 195 ? 16.498 12.450 23.268 1.00 25.48 195 VAL A N 1
ATOM 1533 C CA . VAL A 1 195 ? 16.613 11.074 23.757 1.00 25.48 195 VAL A CA 1
ATOM 1534 C C . VAL A 1 195 ? 15.380 10.333 23.248 1.00 25.48 195 VAL A C 1
ATOM 1536 O O . VAL A 1 195 ? 14.396 10.160 23.960 1.00 25.48 195 VAL A O 1
ATOM 1539 N N . PHE A 1 196 ? 15.415 9.916 21.979 1.00 27.38 196 PHE A N 1
ATOM 1540 C CA . PHE A 1 196 ? 14.511 8.878 21.486 1.00 27.38 196 PHE A CA 1
ATOM 1541 C C . PHE A 1 196 ? 15.010 7.542 22.036 1.00 27.38 196 PHE A C 1
ATOM 1543 O O . PHE A 1 196 ? 15.750 6.800 21.394 1.00 27.38 196 PHE A O 1
ATOM 1550 N N . GLN A 1 197 ? 14.634 7.250 23.279 1.00 27.30 197 GLN A N 1
ATOM 1551 C CA . GLN A 1 197 ? 14.560 5.867 23.712 1.00 27.30 197 GLN A CA 1
ATOM 1552 C C . GLN A 1 197 ? 13.480 5.189 22.877 1.00 27.30 197 GLN A C 1
ATOM 1554 O O . GLN A 1 197 ? 12.371 5.703 22.741 1.00 27.30 197 GLN A O 1
ATOM 1559 N N . ASN A 1 198 ? 13.848 4.041 22.316 1.00 30.47 198 ASN A N 1
ATOM 1560 C CA . ASN A 1 198 ? 12.972 3.062 21.701 1.00 30.47 198 ASN A CA 1
ATOM 1561 C C . ASN A 1 198 ? 11.737 2.808 22.581 1.00 30.47 198 ASN A C 1
ATOM 1563 O O . ASN A 1 198 ? 11.724 1.900 23.411 1.00 30.47 198 ASN A O 1
ATOM 1567 N N . LEU A 1 199 ? 10.670 3.575 22.372 1.00 28.41 199 LEU A N 1
ATOM 1568 C CA . LEU A 1 199 ? 9.320 3.121 22.653 1.00 28.41 199 LEU A CA 1
ATOM 1569 C C . LEU A 1 199 ? 8.987 2.149 21.531 1.00 28.41 199 LEU A C 1
ATOM 1571 O O . LEU A 1 199 ? 8.301 2.478 20.566 1.00 28.41 199 LEU A O 1
ATOM 1575 N N . GLY A 1 200 ? 9.505 0.927 21.673 1.00 26.61 200 GLY A N 1
ATOM 1576 C CA . GLY A 1 200 ? 8.774 -0.222 21.186 1.00 26.61 200 GLY A CA 1
ATOM 1577 C C . GLY A 1 200 ? 7.381 -0.069 21.769 1.00 26.61 200 GLY A C 1
ATOM 1578 O O . GLY A 1 200 ? 7.198 -0.224 22.979 1.00 26.61 200 GLY A O 1
ATOM 1579 N N . MET A 1 201 ? 6.429 0.353 20.933 1.00 26.48 201 MET A N 1
ATOM 1580 C CA . MET A 1 201 ? 5.027 0.225 21.263 1.00 26.48 201 MET A CA 1
ATOM 1581 C C . MET A 1 201 ? 4.874 -1.240 21.628 1.00 26.48 201 MET A C 1
ATOM 1583 O O . MET A 1 201 ? 4.982 -2.117 20.772 1.00 26.48 201 MET A O 1
ATOM 1587 N N . LYS A 1 202 ? 4.726 -1.507 22.930 1.00 26.17 202 LYS A N 1
ATOM 1588 C CA . LYS A 1 202 ? 4.172 -2.765 23.382 1.00 26.17 202 LYS A CA 1
ATOM 1589 C C . LYS A 1 202 ? 2.826 -2.808 22.697 1.00 26.17 202 LYS A C 1
ATOM 1591 O O . LYS A 1 202 ? 1.906 -2.093 23.076 1.00 26.17 202 LYS A O 1
ATOM 1596 N N . GLN A 1 203 ? 2.790 -3.574 21.623 1.00 35.19 203 GLN A N 1
ATOM 1597 C CA . GLN A 1 203 ? 1.607 -4.162 21.062 1.00 35.19 203 GLN A CA 1
ATOM 1598 C C . GLN A 1 203 ? 0.924 -4.795 22.280 1.00 35.19 203 GLN A C 1
ATOM 1600 O O . GLN A 1 203 ? 1.323 -5.868 22.735 1.00 35.19 203 GLN A O 1
ATOM 1605 N N . GLU A 1 204 ? -0.001 -4.068 22.918 1.00 38.00 204 GLU A N 1
ATOM 1606 C CA . GLU A 1 204 ? -0.997 -4.663 23.800 1.00 38.00 204 GLU A CA 1
ATOM 1607 C C . GLU A 1 204 ? -1.846 -5.509 22.860 1.00 38.00 204 GLU A C 1
ATOM 1609 O O . GLU A 1 204 ? -2.909 -5.114 22.392 1.00 38.00 204 GLU A O 1
ATOM 1614 N N . TYR A 1 205 ? -1.270 -6.650 22.481 1.00 42.06 205 TYR A N 1
ATOM 1615 C CA . TYR A 1 205 ? -1.958 -7.750 21.862 1.00 42.06 205 TYR A CA 1
ATOM 1616 C C . TYR A 1 205 ? -3.153 -8.007 22.764 1.00 42.06 205 TYR A C 1
ATOM 1618 O O . TYR A 1 205 ? -3.009 -8.440 23.911 1.00 42.06 205 TYR A O 1
ATOM 1626 N N . PHE A 1 206 ? -4.342 -7.709 22.251 1.00 52.12 206 PHE A N 1
ATOM 1627 C CA . PHE A 1 206 ? -5.550 -8.333 22.741 1.00 52.12 206 PHE A CA 1
ATOM 1628 C C . PHE A 1 206 ? -5.312 -9.838 22.598 1.00 52.12 206 PHE A C 1
ATOM 1630 O O . PHE A 1 206 ? -5.425 -10.388 21.505 1.00 52.12 206 PHE A O 1
ATOM 1637 N N . ASN A 1 207 ? -4.893 -10.490 23.686 1.00 66.25 207 ASN A N 1
ATOM 1638 C CA . ASN A 1 207 ? -4.706 -11.936 23.762 1.00 66.25 207 ASN A CA 1
ATOM 1639 C C . ASN A 1 207 ? -6.090 -12.590 23.736 1.00 66.25 207 ASN A C 1
ATOM 1641 O O . ASN A 1 207 ? -6.591 -13.089 24.743 1.00 66.25 207 ASN A O 1
ATOM 1645 N N . CYS A 1 208 ? -6.747 -12.513 22.584 1.00 78.88 208 CYS A N 1
ATOM 1646 C CA . CYS A 1 208 ? -7.999 -13.179 22.317 1.00 78.88 208 CYS A CA 1
ATOM 1647 C C . CYS A 1 208 ? -7.698 -14.673 22.166 1.00 78.88 208 CYS A C 1
ATOM 1649 O O . CYS A 1 208 ? -7.048 -15.103 21.217 1.00 78.88 208 CYS A O 1
ATOM 1651 N N . SER A 1 209 ? -8.103 -15.447 23.163 1.00 85.00 209 SER A N 1
ATOM 1652 C CA . SER A 1 209 ? -7.892 -16.882 23.279 1.00 85.00 209 SER A CA 1
ATOM 1653 C C . SER A 1 209 ? -9.225 -17.579 23.067 1.00 85.00 209 SER A C 1
ATOM 1655 O O . SER A 1 209 ? -10.214 -17.271 23.736 1.00 85.00 209 SER A O 1
ATOM 1657 N N . ILE A 1 210 ? -9.255 -18.543 22.154 1.00 82.94 210 ILE A N 1
ATOM 1658 C CA . ILE A 1 210 ? -10.428 -19.385 21.941 1.00 82.94 210 ILE A CA 1
ATOM 1659 C C . ILE A 1 210 ? -10.183 -20.703 22.639 1.00 82.94 210 ILE A C 1
ATOM 1661 O O . ILE A 1 210 ? -9.113 -21.297 22.522 1.00 82.94 210 ILE A O 1
ATOM 1665 N N . ARG A 1 211 ? -11.196 -21.162 23.376 1.00 78.81 211 ARG A N 1
ATOM 1666 C CA . ARG A 1 211 ? -11.107 -22.301 24.299 1.00 78.81 211 ARG A CA 1
ATOM 1667 C C . ARG A 1 211 ? -10.683 -23.621 23.636 1.00 78.81 211 ARG A C 1
ATOM 1669 O O . ARG A 1 211 ? -10.487 -24.590 24.354 1.00 78.81 211 ARG A O 1
ATOM 1676 N N . ASN A 1 212 ? -10.577 -23.672 22.303 1.00 76.44 212 ASN A N 1
ATOM 1677 C CA . ASN A 1 212 ? -10.252 -24.881 21.551 1.00 76.44 212 ASN A CA 1
ATOM 1678 C C . ASN A 1 212 ? -9.704 -24.624 20.125 1.00 76.44 212 ASN A C 1
ATOM 1680 O O . ASN A 1 212 ? -10.049 -25.356 19.200 1.00 76.44 212 ASN A O 1
ATOM 1684 N N . GLY A 1 213 ? -8.871 -23.597 19.914 1.00 83.00 213 GLY A N 1
ATOM 1685 C CA . GLY A 1 213 ? -8.161 -23.428 18.634 1.00 83.00 213 GLY A CA 1
ATOM 1686 C C . GLY A 1 213 ? -7.971 -21.984 18.179 1.00 83.00 213 GLY A C 1
ATOM 1687 O O . GLY A 1 213 ? -7.975 -21.059 18.988 1.00 83.00 213 GLY A O 1
ATOM 1688 N N . SER A 1 214 ? -7.793 -21.811 16.870 1.00 88.75 214 SER A N 1
ATOM 1689 C CA . SER A 1 214 ? -7.762 -20.522 16.173 1.00 88.75 214 SER A CA 1
ATOM 1690 C C . SER A 1 214 ? -9.064 -20.295 15.405 1.00 88.75 214 SER A C 1
ATOM 1692 O O . SER A 1 214 ? -9.770 -21.253 15.082 1.00 88.75 214 SER A O 1
ATOM 1694 N N . CYS A 1 215 ? -9.375 -19.039 15.081 1.00 91.00 215 CYS A N 1
ATOM 1695 C CA . CYS A 1 215 ? -10.502 -18.769 14.197 1.00 91.00 215 CYS A CA 1
ATOM 1696 C C . CYS A 1 215 ? -10.301 -19.399 12.810 1.00 91.00 215 CYS A C 1
ATOM 1698 O O . CYS A 1 215 ? -9.161 -19.459 12.337 1.00 91.00 215 CYS A O 1
ATOM 1700 N N . PRO A 1 216 ? -11.384 -19.877 12.168 1.00 91.19 216 PRO A N 1
ATOM 1701 C CA . PRO A 1 216 ? -11.365 -20.300 10.771 1.00 91.19 216 PRO A CA 1
ATOM 1702 C C . PRO A 1 216 ? -10.910 -19.181 9.820 1.00 91.19 216 PRO A C 1
ATOM 1704 O O . PRO A 1 216 ? -10.836 -18.010 10.196 1.00 91.19 216 PRO A O 1
ATOM 1707 N N . GLU A 1 217 ? -10.633 -19.530 8.561 1.00 83.56 217 GLU A N 1
ATOM 1708 C CA . GLU A 1 217 ? -10.327 -18.537 7.523 1.00 83.56 217 GLU A CA 1
ATOM 1709 C C . GLU A 1 217 ? -11.422 -17.463 7.425 1.00 83.56 217 GLU A C 1
ATOM 1711 O O . GLU A 1 217 ? -12.615 -17.764 7.489 1.00 83.56 217 GLU A O 1
ATOM 1716 N N . HIS A 1 218 ? -10.998 -16.212 7.228 1.00 89.06 218 HIS A N 1
ATOM 1717 C CA . HIS A 1 218 ? -11.870 -15.033 7.126 1.00 89.06 218 HIS A CA 1
ATOM 1718 C C . HIS A 1 218 ? -12.679 -14.705 8.391 1.00 89.06 218 HIS A C 1
ATOM 1720 O O . HIS A 1 218 ? -13.657 -13.954 8.339 1.00 89.06 218 HIS A O 1
ATOM 1726 N N . GLU A 1 219 ? -12.248 -15.222 9.541 1.00 93.69 219 GLU A N 1
ATOM 1727 C CA . GLU A 1 219 ? -12.774 -14.872 10.854 1.00 93.69 219 GLU A CA 1
ATOM 1728 C C . GLU A 1 219 ? -11.700 -14.198 11.721 1.00 93.69 219 GLU A C 1
ATOM 1730 O O . GLU A 1 219 ? -10.504 -14.460 11.602 1.00 93.69 219 GLU A O 1
ATOM 1735 N N . LEU A 1 220 ? -12.136 -13.308 12.610 1.00 90.06 220 LEU A N 1
ATOM 1736 C CA . LEU A 1 220 ? -11.309 -12.625 13.600 1.00 90.06 220 LEU A CA 1
ATOM 1737 C C . LEU A 1 220 ? -11.797 -13.000 14.998 1.00 90.06 220 LEU A C 1
ATOM 1739 O O . LEU A 1 220 ? -13.001 -13.094 15.241 1.00 90.06 220 LEU A O 1
ATOM 1743 N N . CYS A 1 221 ? -10.864 -13.189 15.931 1.00 90.44 221 CYS A N 1
ATOM 1744 C CA . CYS A 1 221 ? -11.208 -13.405 17.332 1.00 90.44 221 CYS A CA 1
ATOM 1745 C C . CYS A 1 221 ? -11.613 -12.068 17.961 1.00 90.44 221 CYS A C 1
ATOM 1747 O O . CYS A 1 221 ? -10.799 -11.150 18.064 1.00 90.44 221 CYS A O 1
ATOM 1749 N N . GLN A 1 222 ? -12.864 -11.965 18.396 1.00 91.06 222 GLN A N 1
ATOM 1750 C CA . GLN A 1 222 ? -13.393 -10.822 19.126 1.00 91.06 222 GLN A CA 1
ATOM 1751 C C . GLN A 1 222 ? -13.586 -11.207 20.593 1.00 91.06 222 GLN A C 1
ATOM 1753 O O . GLN A 1 222 ? -14.354 -12.116 20.907 1.00 91.06 222 GLN A O 1
ATOM 1758 N N . GLN A 1 223 ? -12.889 -10.522 21.504 1.00 89.75 223 GLN A N 1
ATOM 1759 C CA . GLN A 1 223 ? -13.042 -10.759 22.940 1.00 89.75 223 GLN A CA 1
ATOM 1760 C C . GLN A 1 223 ? -14.470 -10.468 23.396 1.00 89.75 223 GLN A C 1
ATOM 1762 O O . GLN A 1 223 ? -15.058 -9.446 23.036 1.00 89.75 223 GLN A O 1
ATOM 1767 N N . THR A 1 224 ? -15.003 -11.362 24.224 1.00 86.50 224 THR A N 1
ATOM 1768 C CA . THR A 1 224 ? -16.370 -11.247 24.750 1.00 86.50 224 THR A CA 1
ATOM 1769 C C . THR A 1 224 ? -16.427 -10.253 25.910 1.00 86.50 224 THR A C 1
ATOM 1771 O O . THR A 1 224 ? -17.395 -9.514 26.065 1.00 86.50 224 THR A O 1
ATOM 1774 N N . GLU A 1 225 ? -15.361 -10.204 26.712 1.00 89.81 225 GLU A N 1
ATOM 1775 C CA . GLU A 1 225 ? -15.208 -9.302 27.851 1.00 89.81 225 GLU A CA 1
ATOM 1776 C C . GLU A 1 225 ? -13.816 -8.663 27.815 1.00 89.81 225 GLU A C 1
ATOM 1778 O O . GLU A 1 225 ? -12.818 -9.355 27.645 1.00 89.81 225 GLU A O 1
ATOM 1783 N N . LYS A 1 226 ? -13.722 -7.347 28.042 1.00 84.50 226 LYS A N 1
ATOM 1784 C CA . LYS A 1 226 ? -12.452 -6.592 27.976 1.00 84.50 226 LYS A CA 1
ATOM 1785 C C . LYS A 1 226 ? -11.381 -7.088 28.962 1.00 84.50 226 LYS A C 1
ATOM 1787 O O . LYS A 1 226 ? -10.194 -6.872 28.750 1.00 84.50 226 LYS A O 1
ATOM 1792 N N . SER A 1 227 ? -11.801 -7.694 30.069 1.00 86.75 227 SER A N 1
ATOM 1793 C CA . SER A 1 227 ? -10.928 -8.181 31.142 1.00 86.75 227 SER A CA 1
ATOM 1794 C C . SER A 1 227 ? -10.537 -9.651 30.999 1.00 86.75 227 SER A C 1
ATOM 1796 O O . SER A 1 227 ? -9.688 -10.112 31.764 1.00 86.75 227 SER A O 1
ATOM 1798 N N . LYS A 1 228 ? -11.136 -10.397 30.062 1.00 87.00 228 LYS A N 1
ATOM 1799 C CA . LYS A 1 228 ? -10.871 -11.826 29.882 1.00 87.00 228 LYS A CA 1
ATOM 1800 C C . LYS A 1 228 ? -10.240 -12.083 28.520 1.00 87.00 228 LYS A C 1
ATOM 1802 O O . LYS A 1 228 ? -10.612 -11.449 27.537 1.00 87.00 228 LYS A O 1
ATOM 1807 N N . PRO A 1 229 ? -9.317 -13.052 28.429 1.00 86.50 229 PRO A N 1
ATOM 1808 C CA . PRO A 1 229 ? -8.749 -13.433 27.147 1.00 86.50 229 PRO A CA 1
ATOM 1809 C C . PRO A 1 229 ? -9.790 -14.099 26.234 1.00 86.50 229 PRO A C 1
ATOM 1811 O O . PRO A 1 229 ? -9.593 -14.148 25.032 1.00 86.50 229 PRO A O 1
ATOM 1814 N N . GLU A 1 230 ? -10.901 -14.601 26.770 1.00 92.19 230 GLU A N 1
ATOM 1815 C CA . GLU A 1 230 ? -11.884 -15.406 26.042 1.00 92.19 230 GLU A CA 1
ATOM 1816 C C . GLU A 1 230 ? -12.631 -14.609 24.957 1.00 92.19 230 GLU A C 1
ATOM 1818 O O . GLU A 1 230 ? -13.288 -13.595 25.225 1.00 92.19 230 GLU A O 1
ATOM 1823 N N . GLY A 1 231 ? -12.577 -15.104 23.719 1.00 92.81 231 GLY A N 1
ATOM 1824 C CA . GLY A 1 231 ? -13.273 -14.508 22.581 1.00 92.81 231 GLY A CA 1
ATOM 1825 C C . GLY A 1 231 ? -14.092 -15.484 21.751 1.00 92.81 231 GLY A C 1
ATOM 1826 O O . GLY A 1 231 ? -14.019 -16.703 21.915 1.00 92.81 231 GLY A O 1
ATOM 1827 N N . THR A 1 232 ? -14.875 -14.912 20.844 1.00 94.38 232 THR A N 1
ATOM 1828 C CA . THR A 1 232 ? -15.654 -15.612 19.823 1.00 94.38 232 THR A CA 1
ATOM 1829 C C . THR A 1 232 ? -15.156 -15.223 18.436 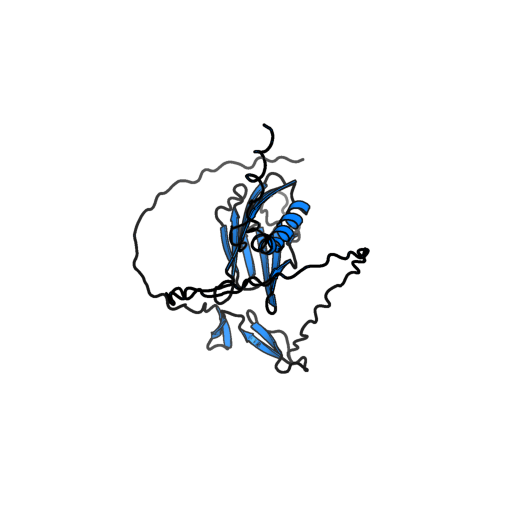1.00 94.38 232 THR A C 1
ATOM 1831 O O . THR A 1 232 ? -14.665 -14.112 18.241 1.00 94.38 232 THR A O 1
ATOM 1834 N N . CYS A 1 233 ? -15.281 -16.118 17.461 1.00 94.56 233 CYS A N 1
ATOM 1835 C CA . CYS A 1 233 ? -14.937 -15.787 16.086 1.00 94.56 233 CYS A CA 1
ATOM 1836 C C . CYS A 1 233 ? -16.084 -15.057 15.392 1.00 94.56 233 CYS A C 1
ATOM 1838 O O . CYS A 1 233 ? -17.227 -15.529 15.359 1.00 94.56 233 CYS A O 1
ATOM 1840 N N . VAL A 1 234 ? -15.766 -13.920 14.791 1.00 94.81 234 VAL A N 1
ATOM 1841 C CA . VAL A 1 234 ? -16.686 -13.136 13.966 1.00 94.81 234 VAL A CA 1
ATOM 1842 C C . VAL A 1 234 ? -16.132 -13.021 12.556 1.00 94.81 234 VAL A C 1
ATOM 1844 O O . VAL A 1 234 ? -14.917 -12.978 12.378 1.00 94.81 234 VAL A O 1
ATOM 1847 N N . CYS A 1 235 ? -17.008 -12.984 11.549 1.00 93.38 235 CYS A N 1
ATOM 1848 C CA . CYS A 1 235 ? -16.561 -12.757 10.178 1.00 93.38 235 CYS A CA 1
ATOM 1849 C C . CYS A 1 235 ? -15.802 -11.433 10.076 1.00 93.38 235 CYS A C 1
ATOM 1851 O O . CYS A 1 235 ? -16.175 -10.441 10.711 1.00 93.38 235 CYS A O 1
ATOM 1853 N N . MET A 1 236 ? -14.753 -11.420 9.255 1.00 86.44 236 MET A N 1
ATOM 1854 C CA . MET A 1 236 ? -14.109 -10.181 8.830 1.00 86.44 236 MET A CA 1
ATOM 1855 C C . MET A 1 236 ? -15.141 -9.229 8.190 1.00 86.44 236 MET A C 1
ATOM 1857 O O . MET A 1 236 ? -16.165 -9.688 7.674 1.00 86.44 236 MET A O 1
ATOM 1861 N N . PRO A 1 237 ? -14.895 -7.906 8.195 1.00 82.19 237 PRO A N 1
ATOM 1862 C CA . PRO A 1 237 ? -15.709 -6.961 7.430 1.00 82.19 237 PRO A CA 1
ATOM 1863 C C . PRO A 1 237 ? -15.881 -7.418 5.971 1.00 82.19 237 PRO A C 1
ATOM 1865 O O . PRO A 1 237 ? -14.934 -7.933 5.386 1.00 82.19 237 PRO A O 1
ATOM 1868 N N . ASP A 1 238 ? -17.080 -7.242 5.406 1.00 79.06 238 ASP A N 1
ATOM 1869 C CA . ASP A 1 238 ? -17.499 -7.710 4.064 1.00 79.06 238 ASP A CA 1
ATOM 1870 C C . ASP A 1 238 ? -17.639 -9.230 3.887 1.00 79.06 238 ASP A C 1
ATOM 1872 O O . ASP A 1 238 ? -17.880 -9.718 2.779 1.00 79.06 238 ASP A O 1
ATOM 1876 N N . TYR A 1 239 ? -17.550 -9.988 4.977 1.00 90.25 239 TYR A N 1
ATOM 1877 C CA . TYR A 1 239 ? -17.898 -11.400 4.996 1.00 90.25 239 TYR A CA 1
ATOM 1878 C C . TYR A 1 239 ? -19.163 -11.619 5.819 1.00 90.25 239 TYR A C 1
ATOM 1880 O O . TYR A 1 239 ? -19.370 -11.015 6.873 1.00 90.25 239 TYR A O 1
ATOM 1888 N N . VAL A 1 240 ? -20.013 -12.525 5.348 1.00 94.25 240 VAL A N 1
ATOM 1889 C CA . VAL A 1 240 ? -21.250 -12.917 6.031 1.00 94.25 240 VAL A CA 1
ATOM 1890 C C . VAL A 1 240 ? -21.201 -14.421 6.261 1.00 94.25 240 VAL A C 1
ATOM 1892 O O . VAL A 1 240 ? -20.756 -15.163 5.384 1.00 94.25 240 VAL A O 1
ATOM 1895 N N . ARG A 1 241 ? -21.634 -14.891 7.442 1.00 96.31 241 ARG A N 1
ATOM 1896 C CA . ARG A 1 241 ? -21.768 -16.336 7.678 1.00 96.31 241 ARG A CA 1
ATOM 1897 C C . ARG A 1 241 ? -22.849 -16.881 6.751 1.00 96.31 241 ARG A C 1
ATOM 1899 O O . ARG A 1 241 ? -23.991 -16.423 6.788 1.00 96.31 241 ARG A O 1
ATOM 1906 N N . ASP A 1 242 ? -22.489 -17.858 5.935 1.00 95.44 242 ASP A N 1
ATOM 1907 C CA . ASP A 1 242 ? -23.445 -18.593 5.122 1.00 95.44 242 ASP A CA 1
ATOM 1908 C C . ASP A 1 242 ? -24.241 -19.605 5.971 1.00 95.44 242 ASP A C 1
ATOM 1910 O O . ASP A 1 242 ? -24.085 -19.717 7.189 1.00 95.44 242 ASP A O 1
ATOM 1914 N N . LYS A 1 243 ? -25.101 -20.391 5.316 1.00 96.00 243 LYS A N 1
ATOM 1915 C CA . LYS A 1 243 ? -25.896 -21.436 5.984 1.00 96.00 243 LYS A CA 1
ATOM 1916 C C . LYS A 1 243 ? -25.049 -22.582 6.552 1.00 96.00 243 LYS A C 1
ATOM 1918 O O . LYS A 1 243 ? -25.553 -23.337 7.379 1.00 96.00 243 LYS A O 1
ATOM 1923 N N . THR A 1 244 ? -23.805 -22.736 6.099 1.00 96.12 244 THR A N 1
ATOM 1924 C CA . THR A 1 244 ? -22.859 -23.743 6.605 1.00 96.12 244 THR A CA 1
ATOM 1925 C C . THR A 1 244 ? -22.076 -23.240 7.818 1.00 96.12 244 THR A C 1
ATOM 1927 O O . THR A 1 244 ? -21.404 -24.022 8.486 1.00 96.12 244 THR A O 1
ATOM 1930 N N . GLY A 1 245 ? -22.198 -21.948 8.135 1.00 93.88 245 GLY A N 1
ATOM 1931 C CA . GLY A 1 245 ? -21.471 -21.285 9.207 1.00 93.88 245 GLY A CA 1
ATOM 1932 C C . GLY A 1 245 ? -20.113 -20.737 8.774 1.00 93.88 245 GLY A C 1
ATOM 1933 O O . GLY A 1 245 ? -19.429 -20.171 9.623 1.00 93.88 245 GLY A O 1
ATOM 1934 N N . LYS A 1 246 ? -19.727 -20.850 7.496 1.00 95.31 246 LYS A N 1
ATOM 1935 C CA . LYS A 1 246 ? -18.468 -20.309 6.966 1.00 95.31 246 LYS A CA 1
ATOM 1936 C C . LYS A 1 246 ? -18.654 -18.850 6.552 1.00 95.31 246 LYS A C 1
ATOM 1938 O O . LYS A 1 246 ? -19.668 -18.484 5.961 1.00 95.31 246 LYS A O 1
ATOM 1943 N N . CYS A 1 247 ? -17.667 -18.011 6.839 1.00 92.94 247 CYS A N 1
ATOM 1944 C CA . CYS A 1 247 ? -17.644 -16.636 6.354 1.00 92.94 247 CYS A CA 1
ATOM 1945 C C . CYS A 1 247 ? -17.344 -16.615 4.851 1.00 92.94 247 CYS A C 1
ATOM 1947 O O . CYS A 1 247 ? -16.253 -16.995 4.422 1.00 92.94 247 CYS A O 1
ATOM 1949 N N . ILE A 1 248 ? -18.319 -16.182 4.052 1.00 94.62 248 ILE A N 1
ATOM 1950 C CA . ILE A 1 248 ? -18.178 -16.002 2.603 1.00 94.62 248 ILE A CA 1
ATOM 1951 C C . ILE A 1 248 ? -18.113 -14.518 2.275 1.00 94.62 248 ILE A C 1
ATOM 1953 O O . ILE A 1 248 ? -18.807 -13.712 2.899 1.00 94.62 248 ILE A O 1
ATOM 1957 N N . TYR A 1 249 ? -17.277 -14.163 1.299 1.00 86.50 249 TYR A N 1
ATOM 1958 C CA . TYR A 1 249 ? -17.196 -12.792 0.818 1.00 86.50 249 TYR A CA 1
ATOM 1959 C C . TYR A 1 249 ? -18.549 -12.401 0.227 1.00 86.50 249 TYR A C 1
ATOM 1961 O O . TYR A 1 249 ? -19.018 -12.987 -0.750 1.00 86.50 249 TYR A O 1
ATOM 1969 N N . SER A 1 250 ? -19.185 -11.432 0.863 1.00 88.25 250 SER A N 1
ATOM 1970 C CA . SER A 1 250 ? -20.450 -10.857 0.449 1.00 88.25 250 SER A CA 1
ATOM 1971 C C . SER A 1 250 ? -20.259 -9.356 0.576 1.00 88.25 250 SER A C 1
ATOM 1973 O O . SER A 1 250 ? -20.652 -8.791 1.603 1.00 88.25 250 SER A O 1
ATOM 1975 N N . PRO A 1 251 ? -19.617 -8.714 -0.423 1.00 72.81 251 PRO A N 1
ATOM 1976 C CA . PRO A 1 251 ? -19.476 -7.271 -0.406 1.00 72.81 251 PRO A CA 1
ATOM 1977 C C . PRO A 1 251 ? -20.882 -6.731 -0.233 1.00 72.81 251 PRO A C 1
ATOM 1979 O O . PRO A 1 251 ? -21.784 -7.141 -0.968 1.00 72.81 251 PRO A O 1
ATOM 1982 N N . SER A 1 252 ? -21.092 -5.907 0.793 1.00 51.97 252 SER A N 1
ATOM 1983 C CA . SER A 1 252 ? -22.390 -5.276 0.987 1.00 51.97 252 SER A CA 1
ATOM 1984 C C . SER A 1 252 ? -22.719 -4.602 -0.336 1.00 51.97 252 SER A C 1
ATOM 1986 O O . SER A 1 252 ? -22.032 -3.656 -0.721 1.00 51.97 252 SER A O 1
ATOM 1988 N N . THR A 1 253 ? -23.686 -5.146 -1.079 1.00 42.47 253 THR A N 1
ATOM 1989 C CA . THR A 1 253 ? -24.180 -4.536 -2.305 1.00 42.47 253 THR A CA 1
ATOM 1990 C C . THR A 1 253 ? -24.753 -3.209 -1.867 1.00 42.47 253 THR A C 1
ATOM 1992 O O . THR A 1 253 ? -25.873 -3.137 -1.360 1.00 42.47 253 THR A O 1
ATOM 1995 N N . VAL A 1 254 ? -23.938 -2.165 -1.968 1.00 42.09 254 VAL A N 1
ATOM 1996 C CA . VAL A 1 254 ? -24.414 -0.799 -1.920 1.00 42.09 254 VAL A CA 1
ATOM 1997 C C . VAL A 1 254 ? -25.493 -0.738 -2.985 1.00 42.09 254 VAL A C 1
ATOM 1999 O O . VAL A 1 254 ? -25.252 -1.100 -4.133 1.00 42.09 254 VAL A O 1
ATOM 2002 N N . THR A 1 255 ? -26.690 -0.354 -2.562 1.00 40.41 255 THR A N 1
ATOM 2003 C CA . THR A 1 255 ? -27.825 0.009 -3.397 1.00 40.41 255 THR A CA 1
ATOM 2004 C C . THR A 1 255 ? -27.356 1.011 -4.452 1.00 40.41 255 THR A C 1
ATOM 2006 O O . THR A 1 255 ? -27.334 2.217 -4.2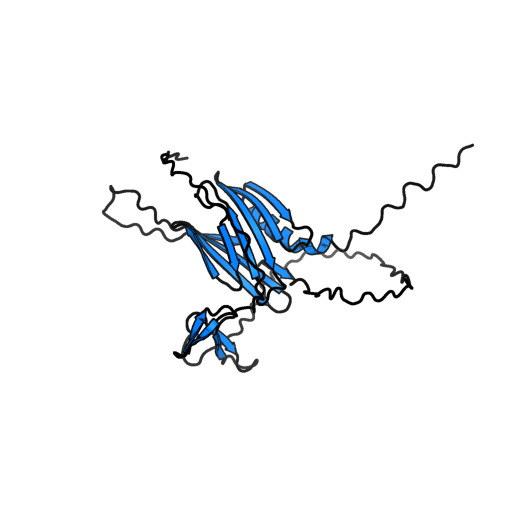14 1.00 40.41 255 THR A O 1
ATOM 2009 N N . THR A 1 256 ? -26.912 0.523 -5.605 1.00 36.03 256 THR A N 1
ATOM 2010 C CA . THR A 1 256 ? -26.644 1.344 -6.777 1.00 36.03 256 THR A CA 1
ATOM 2011 C C . THR A 1 256 ? -27.993 1.707 -7.371 1.00 36.03 256 THR A C 1
ATOM 2013 O O . THR A 1 256 ? -28.647 0.895 -8.017 1.00 36.03 256 THR A O 1
ATOM 2016 N N . THR A 1 257 ? -28.432 2.940 -7.133 1.00 38.03 257 THR A N 1
ATOM 2017 C CA . THR A 1 257 ? -29.383 3.603 -8.022 1.00 38.03 257 THR A CA 1
ATOM 2018 C C . THR A 1 257 ? -28.701 3.708 -9.385 1.00 38.03 257 THR A C 1
ATOM 2020 O O . THR A 1 257 ? -27.801 4.526 -9.572 1.00 38.03 257 THR A O 1
ATOM 2023 N N . GLU A 1 258 ? -29.059 2.813 -10.303 1.00 37.09 258 GLU A N 1
ATOM 2024 C CA . GLU A 1 258 ? -28.554 2.797 -11.673 1.00 37.09 258 GLU A CA 1
ATOM 2025 C C . GLU A 1 258 ? -28.875 4.125 -12.379 1.00 37.09 258 GLU A C 1
ATOM 2027 O O . GLU A 1 258 ? -29.997 4.628 -12.331 1.00 37.09 258 GLU A O 1
ATOM 2032 N N . THR A 1 259 ? -27.874 4.696 -13.047 1.00 33.66 259 THR A N 1
ATOM 2033 C CA . THR A 1 259 ? -28.040 5.709 -14.099 1.00 33.66 259 THR A CA 1
ATOM 2034 C C . THR A 1 259 ? -27.381 5.134 -15.359 1.00 33.66 259 THR A C 1
ATOM 2036 O O . THR A 1 259 ? -26.308 4.541 -15.228 1.00 33.66 259 THR A O 1
ATOM 2039 N N . PRO A 1 260 ? -28.005 5.219 -16.550 1.00 41.53 260 PRO A N 1
ATOM 2040 C CA . PRO A 1 260 ? -27.745 4.273 -17.629 1.00 41.53 260 PRO A CA 1
ATOM 2041 C C . PRO A 1 260 ? -26.487 4.565 -18.447 1.00 41.53 260 PRO A C 1
ATOM 2043 O O . PRO A 1 260 ? -26.045 5.704 -18.588 1.00 41.53 260 PRO A O 1
ATOM 2046 N N . GLU A 1 261 ? -26.006 3.468 -19.025 1.00 37.25 261 GLU A N 1
ATOM 2047 C CA . GLU A 1 261 ? -24.966 3.277 -20.031 1.00 37.25 261 GLU A CA 1
ATOM 2048 C C . GLU A 1 261 ? -24.795 4.386 -21.082 1.00 37.25 261 GLU A C 1
ATOM 2050 O O . GLU A 1 261 ? -25.747 4.843 -21.717 1.00 37.25 261 GLU A O 1
ATOM 2055 N N . ALA A 1 262 ? -23.526 4.661 -21.399 1.00 34.75 262 ALA A N 1
ATOM 2056 C CA . ALA A 1 262 ? -23.114 5.066 -22.735 1.00 34.75 262 ALA A CA 1
ATOM 2057 C C . ALA A 1 262 ? -21.987 4.146 -23.237 1.00 34.75 262 ALA A C 1
ATOM 2059 O O . ALA A 1 262 ? -21.034 3.827 -22.530 1.00 34.75 262 ALA A O 1
ATOM 2060 N N . LEU A 1 263 ? -22.195 3.707 -24.473 1.00 32.22 263 LEU A N 1
ATOM 2061 C CA . LEU A 1 263 ? -21.543 2.659 -25.249 1.00 32.22 263 LEU A CA 1
ATOM 2062 C C . LEU A 1 263 ? -20.140 3.037 -25.783 1.00 32.22 263 LEU A C 1
ATOM 2064 O O . LEU A 1 263 ? -19.845 4.215 -25.961 1.00 32.22 263 LEU A O 1
ATOM 2068 N N . HIS A 1 264 ? -19.427 2.005 -26.274 1.00 31.86 264 HIS A N 1
ATOM 2069 C CA . HIS A 1 264 ? -18.390 2.024 -27.339 1.00 31.86 264 HIS A CA 1
ATOM 2070 C C . HIS A 1 264 ? -16.958 2.449 -26.922 1.00 31.86 264 HIS A C 1
ATOM 2072 O O . HIS A 1 264 ? -16.782 3.445 -26.243 1.00 31.86 264 HIS A O 1
ATOM 2078 N N . LEU A 1 265 ? -15.852 1.779 -27.294 1.00 28.95 265 LEU A N 1
ATOM 2079 C CA . LEU A 1 265 ? -15.517 1.032 -28.518 1.00 28.95 265 LEU A CA 1
ATOM 2080 C C . LEU A 1 265 ? -14.318 0.080 -28.269 1.00 28.95 265 LEU A C 1
ATOM 2082 O O . LEU A 1 265 ? -13.412 0.394 -27.501 1.00 28.95 265 LEU A O 1
ATOM 2086 N N . GLN A 1 266 ? -14.302 -1.058 -28.969 1.00 39.94 266 GLN A N 1
ATOM 2087 C CA . GLN A 1 266 ? -13.186 -2.010 -29.060 1.00 39.94 266 GLN A CA 1
ATOM 2088 C C . GLN A 1 266 ? -12.088 -1.509 -30.014 1.00 39.94 266 GLN A C 1
ATOM 2090 O O . GLN A 1 266 ? -12.408 -0.954 -31.061 1.00 39.94 266 GLN A O 1
ATOM 2095 N N . ALA A 1 267 ? -10.820 -1.849 -29.751 1.00 32.69 267 ALA A N 1
ATOM 2096 C CA . ALA A 1 267 ? -9.847 -2.097 -30.820 1.00 32.69 267 ALA A CA 1
ATOM 2097 C C . ALA A 1 267 ? -8.712 -3.031 -30.366 1.00 32.69 267 ALA A C 1
ATOM 2099 O O . ALA A 1 267 ? -8.129 -2.882 -29.296 1.00 32.69 267 ALA A O 1
ATOM 2100 N N . MET A 1 268 ? -8.445 -4.008 -31.229 1.00 35.25 268 MET A N 1
ATOM 2101 C CA . MET A 1 268 ? -7.414 -5.043 -31.177 1.00 35.25 268 MET A CA 1
ATOM 2102 C C . MET A 1 268 ? -5.997 -4.472 -31.348 1.00 35.25 268 MET A C 1
ATOM 2104 O O . MET A 1 268 ? -5.837 -3.527 -32.112 1.00 35.25 268 MET A O 1
ATOM 2108 N N . MET A 1 269 ? -4.966 -5.128 -30.789 1.00 31.83 269 MET A N 1
ATOM 2109 C CA . MET A 1 269 ? -3.665 -5.293 -31.469 1.00 31.83 269 MET A CA 1
ATOM 2110 C C . MET A 1 269 ? -2.790 -6.409 -30.858 1.00 31.83 269 MET A C 1
ATOM 2112 O O . MET A 1 269 ? -2.880 -6.732 -29.679 1.00 31.83 269 MET A O 1
ATOM 2116 N N . GLN A 1 270 ? -1.997 -7.012 -31.750 1.00 36.72 270 GLN A N 1
ATOM 2117 C CA . GLN A 1 270 ? -1.269 -8.292 -31.728 1.00 36.72 270 GLN A CA 1
ATOM 2118 C C . GLN A 1 270 ? -0.118 -8.459 -30.709 1.00 36.72 270 GLN A C 1
ATOM 2120 O O . GLN A 1 270 ? 0.442 -7.470 -30.236 1.00 36.72 270 GLN A O 1
ATOM 2125 N N . PRO A 1 271 ? 0.327 -9.714 -30.465 1.00 33.84 271 PRO A N 1
ATOM 2126 C CA . PRO A 1 271 ? 1.510 -10.017 -29.667 1.00 33.84 271 PRO A CA 1
ATOM 2127 C C . PRO A 1 271 ? 2.799 -9.840 -30.486 1.00 33.84 271 PRO A C 1
ATOM 2129 O O . PRO A 1 271 ? 2.955 -10.437 -31.551 1.00 33.84 271 PRO A O 1
ATOM 2132 N N . GLN A 1 272 ? 3.747 -9.057 -29.968 1.00 36.53 272 GLN A N 1
ATOM 2133 C CA . GLN A 1 272 ? 5.133 -9.070 -30.437 1.00 36.53 272 GLN A CA 1
ATOM 2134 C C . GLN A 1 272 ? 5.994 -9.859 -29.454 1.00 36.53 272 GLN A C 1
ATOM 2136 O O . GLN A 1 272 ? 6.196 -9.468 -28.308 1.00 36.53 272 GLN A O 1
ATOM 2141 N N . THR A 1 273 ? 6.494 -10.991 -29.933 1.00 40.00 273 THR A N 1
ATOM 2142 C CA . THR A 1 273 ? 7.594 -11.752 -29.346 1.00 40.00 273 THR A CA 1
ATOM 2143 C C . THR A 1 273 ? 8.910 -11.005 -29.561 1.00 40.00 273 THR A C 1
ATOM 2145 O O . THR A 1 273 ? 9.250 -10.708 -30.707 1.00 40.00 273 THR A O 1
ATOM 2148 N N . LEU A 1 274 ? 9.683 -10.768 -28.500 1.00 35.88 274 LEU A N 1
ATOM 2149 C CA . LEU A 1 274 ? 11.107 -10.424 -28.588 1.00 35.88 274 LEU A CA 1
ATOM 2150 C C . LEU A 1 274 ? 11.893 -11.133 -27.467 1.00 35.88 274 LEU A C 1
ATOM 2152 O O . LEU A 1 274 ? 11.338 -11.368 -26.392 1.00 35.88 274 LEU A O 1
ATOM 2156 N N . PRO A 1 275 ? 13.150 -11.534 -27.732 1.00 40.16 275 PRO A N 1
ATOM 2157 C CA . PRO A 1 275 ? 13.873 -12.531 -26.955 1.00 40.16 275 PRO A CA 1
ATOM 2158 C C . PRO A 1 275 ? 14.607 -11.943 -25.744 1.00 40.16 275 PRO A C 1
ATOM 2160 O O . PRO A 1 275 ? 15.115 -10.822 -25.776 1.00 40.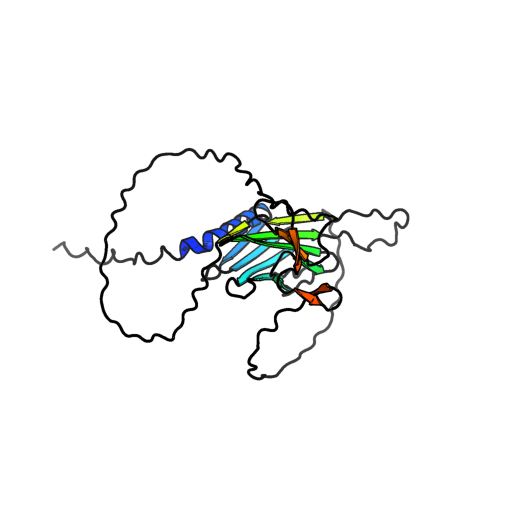16 275 PRO A O 1
ATOM 2163 N N . CYS A 1 276 ? 14.723 -12.768 -24.699 1.00 29.64 276 CYS A N 1
ATOM 2164 C CA . CYS A 1 276 ? 15.645 -12.585 -23.583 1.00 29.64 276 CYS A CA 1
ATOM 2165 C C . CYS A 1 276 ? 17.091 -12.487 -24.084 1.00 29.64 276 CYS A C 1
ATOM 2167 O O . CYS A 1 276 ? 17.621 -13.456 -24.626 1.00 29.64 276 CYS A O 1
ATOM 2169 N N . TYR A 1 277 ? 17.750 -11.363 -23.806 1.00 36.62 277 TYR A N 1
ATOM 2170 C CA . TYR A 1 277 ? 19.204 -11.320 -23.716 1.00 36.62 277 TYR A CA 1
ATOM 2171 C C . TYR A 1 277 ? 19.632 -11.193 -22.256 1.00 36.62 277 TYR A C 1
ATOM 2173 O O . TYR A 1 277 ? 19.289 -10.246 -21.552 1.00 36.62 277 TYR A O 1
ATOM 2181 N N . LEU A 1 278 ? 20.383 -12.217 -21.856 1.00 34.47 278 LEU A N 1
ATOM 2182 C CA . LEU A 1 278 ? 21.351 -12.275 -20.771 1.00 34.47 278 LEU A CA 1
ATOM 2183 C C . LEU A 1 278 ? 22.191 -10.991 -20.703 1.00 34.47 278 LEU A C 1
ATOM 2185 O O . LEU A 1 278 ? 22.798 -10.636 -21.709 1.00 34.47 278 LEU A O 1
ATOM 2189 N N . LEU A 1 279 ? 22.353 -10.404 -19.517 1.00 32.28 279 LEU A N 1
ATOM 2190 C CA . LEU A 1 279 ? 23.612 -9.766 -19.129 1.00 32.28 279 LEU A CA 1
ATOM 2191 C C . LEU A 1 279 ? 23.860 -10.021 -17.639 1.00 32.28 279 LEU A C 1
ATOM 2193 O O . LEU A 1 279 ? 23.188 -9.477 -16.769 1.00 32.28 279 LEU A O 1
ATOM 2197 N N . LEU A 1 280 ? 24.824 -10.911 -17.405 1.00 34.69 280 LEU A N 1
ATOM 2198 C CA . LEU A 1 280 ? 25.577 -11.070 -16.169 1.00 34.69 280 LEU A CA 1
ATOM 2199 C C . LEU A 1 280 ? 26.462 -9.834 -15.986 1.00 34.69 280 LEU A C 1
ATOM 2201 O O . LEU A 1 280 ? 27.319 -9.608 -16.837 1.00 34.69 280 LEU A O 1
ATOM 2205 N N . PHE A 1 281 ? 26.274 -9.105 -14.890 1.00 41.44 281 PHE A N 1
ATOM 2206 C CA . PHE A 1 281 ? 27.317 -8.427 -14.116 1.00 41.44 281 PHE A CA 1
ATOM 2207 C C . PHE A 1 281 ? 26.842 -8.317 -12.668 1.00 41.44 281 PHE A C 1
ATOM 2209 O O . PHE A 1 281 ? 25.647 -7.999 -12.472 1.00 41.44 281 PHE A O 1
#

pLDDT: mean 71.37, std 24.63, range [25.48, 97.0]

Foldseek 3Di:
DDPPDPDDPPDPDPPPPPQPVQLVLVVVLQVLLVVPAPDKDKDADSNSQKIWIWGAHPNWTKTKMWGWQLVDVLTWIKIFIDTVVVVQHRDIDIDSAWDKAASDPFKIKIWHWDDDDQKIFTWIKMKGAPPDPPDPPDPPDPPRDDIDIDTSDGGRIHGRDDPPPPPVPPPDPDDDDDDDDDDDDDDDDDDDDDPPDDPPPPPPPLLQDDPDDDDDPQWDWDAPDPPDSHTDTDGHPQWDQDPVRDTDRHRPPDPPPDDDDDDDDDDDDDDDDDDDDDDDD

Sequence (281 aa):
MFFIFLCIFVLAPAVLSEGIQKCETWKNIEEKLKETALQVNCTHTTTCTGISCFLEKYGYEVQSGLHMNACEKPSSVEFEINIPKLNIKQWKRKFYHGATFSLNDNVSGKFEMEKYKDNITLGLTLQIHSNSPSSSVLHLLPTILPDIEYPVFHNIVFPMPSCVIKNDSEHTTVSKSFISGSISFTTSNPAVTPVFQNLGMKQEYFNCSIRNGSCPEHELCQQTEKSKPEGTCVCMPDYVRDKTGKCIYSPSTVTTTETPEALHLQAMMQPQTLPCYLLLF

Radius of gyration: 26.65 Å; chains: 1; bounding box: 57×100×63 Å

Organism: Caerostris extrusa (NCBI:txid172846)

Secondary structure (DSSP, 8-state):
------SSSS------TTTGGGGHHHHHHHHHHHHH-SEEEEEE-TTSSEEEEEEEETTEEEEEEEEEETTSSS-EEEEEEEEGGGTEEEEEEEESSSEEEESSSSEEEEEEEEEETTEEEEEEEEEE-------TT-TT----PPPEEEEEEEEEEEEPPP-----TT---------------------------------------BBTTB-PPTTEEEEESSTTSSBEEEEEPTTEEE-TTS-EEE--------------------------------